Protein AF-A0A7H4N0N8-F1 (afdb_monomer_lite)

Structure (mmCIF, N/CA/C/O backbone):
data_AF-A0A7H4N0N8-F1
#
_entry.id   AF-A0A7H4N0N8-F1
#
loop_
_atom_site.group_PDB
_atom_site.id
_atom_site.type_symbol
_atom_site.label_atom_id
_atom_site.label_alt_id
_atom_site.label_comp_id
_atom_site.label_asym_id
_atom_site.label_entity_id
_atom_site.label_seq_id
_atom_site.pdbx_PDB_ins_code
_atom_site.Cartn_x
_atom_site.Cartn_y
_atom_site.Cartn_z
_atom_site.occupancy
_atom_site.B_iso_or_equiv
_atom_site.auth_seq_id
_atom_site.auth_comp_id
_atom_site.auth_asym_id
_atom_site.auth_atom_id
_atom_site.pdbx_PDB_model_num
ATOM 1 N N . MET A 1 1 ? -30.150 4.386 23.768 1.00 57.53 1 MET A N 1
ATOM 2 C CA . MET A 1 1 ? -29.048 5.303 24.138 1.00 57.53 1 MET A CA 1
ATOM 3 C C . MET A 1 1 ? -29.497 6.718 23.799 1.00 57.53 1 MET A C 1
ATOM 5 O O . MET A 1 1 ? -29.792 6.927 22.632 1.00 57.53 1 MET A O 1
ATOM 9 N N . PRO A 1 2 ? -29.640 7.639 24.770 1.00 79.00 2 PRO A N 1
ATOM 10 C CA . PRO A 1 2 ? -30.254 8.948 24.515 1.00 79.00 2 PRO A CA 1
ATOM 11 C C . PRO A 1 2 ? -29.285 10.018 23.979 1.00 79.00 2 PRO A C 1
ATOM 13 O O . PRO A 1 2 ? -29.744 10.994 23.401 1.00 79.00 2 PRO A O 1
ATOM 16 N N . GLN A 1 3 ? -27.964 9.848 24.132 1.00 84.38 3 GLN A N 1
ATOM 17 C CA . GLN A 1 3 ? -26.959 10.807 23.653 1.00 84.38 3 GLN A CA 1
ATOM 18 C C . GLN A 1 3 ? -25.648 10.095 23.289 1.00 84.38 3 GLN A C 1
ATOM 20 O O . GLN A 1 3 ? -25.237 9.162 23.981 1.00 84.38 3 GLN A O 1
ATOM 25 N N . VAL A 1 4 ? -24.998 10.549 22.215 1.00 84.75 4 VAL A N 1
ATOM 26 C CA . VAL A 1 4 ? -23.658 10.127 21.780 1.00 84.75 4 VAL A CA 1
ATOM 27 C C . VAL A 1 4 ? -22.794 11.379 21.679 1.00 84.75 4 VAL A C 1
ATOM 29 O O . VAL A 1 4 ? -23.181 12.329 21.001 1.00 84.75 4 VAL A O 1
ATOM 32 N N . VAL A 1 5 ? -21.643 11.394 22.354 1.00 83.19 5 VAL A N 1
ATOM 33 C CA . VAL A 1 5 ? -20.640 12.455 22.199 1.00 83.19 5 VAL A CA 1
ATOM 34 C C . VAL A 1 5 ? -19.516 11.925 21.333 1.00 83.19 5 VAL A C 1
ATOM 36 O O . VAL A 1 5 ? -18.968 10.863 21.623 1.00 83.19 5 VAL A O 1
ATOM 39 N N . VAL A 1 6 ? -19.191 12.671 20.283 1.00 82.75 6 VAL A N 1
ATOM 40 C CA . VAL A 1 6 ? -18.093 12.377 19.368 1.00 82.75 6 VAL A CA 1
ATOM 41 C C . VAL A 1 6 ? -16.972 13.369 19.650 1.00 82.75 6 VAL A C 1
ATOM 43 O O . VAL A 1 6 ? -17.103 14.561 19.381 1.00 82.75 6 VAL A O 1
ATOM 46 N N . ASP A 1 7 ? -15.887 12.878 20.236 1.00 76.12 7 ASP A N 1
ATOM 47 C CA . ASP A 1 7 ? -14.686 13.652 20.517 1.00 76.12 7 ASP A CA 1
ATOM 48 C C . ASP A 1 7 ? -13.769 13.635 19.286 1.00 76.12 7 ASP A C 1
ATOM 50 O O . ASP A 1 7 ? -13.325 12.573 18.845 1.00 76.12 7 ASP A O 1
ATOM 54 N N . LEU A 1 8 ? -13.517 14.830 18.741 1.00 72.94 8 LEU A N 1
ATOM 55 C CA . LEU A 1 8 ? -12.638 15.088 17.592 1.00 72.94 8 LEU A CA 1
ATOM 56 C C . LEU A 1 8 ? -11.204 15.449 18.020 1.00 72.94 8 LEU A C 1
ATOM 58 O O . LEU A 1 8 ? -10.407 15.922 17.207 1.00 72.94 8 LEU A O 1
ATOM 62 N N . GLY A 1 9 ? -10.882 15.303 19.308 1.00 65.81 9 GLY A N 1
ATOM 63 C CA . GLY A 1 9 ? -9.584 15.629 19.880 1.00 65.81 9 GLY A CA 1
ATOM 64 C C . GLY A 1 9 ? -8.429 14.914 19.170 1.00 65.81 9 GLY A C 1
ATOM 65 O O . GLY A 1 9 ? -8.447 13.705 18.942 1.00 65.81 9 GLY A O 1
ATOM 66 N N . SER A 1 10 ? -7.398 15.686 18.832 1.00 55.88 10 SER A N 1
ATOM 67 C CA . SER A 1 10 ? -6.325 15.307 17.910 1.00 55.88 10 SER A CA 1
ATOM 68 C C . SER A 1 10 ? -5.429 14.145 18.382 1.00 55.88 10 SER A C 1
ATOM 70 O O . SER A 1 10 ? -4.739 14.277 19.389 1.00 55.88 10 SER A O 1
ATOM 72 N N . GLY A 1 11 ? -5.362 13.077 17.570 1.00 56.53 11 GLY A N 1
ATOM 73 C CA . GLY A 1 11 ? -4.146 12.327 17.189 1.00 56.53 11 GLY A CA 1
ATOM 74 C C . GLY A 1 11 ? -3.365 11.495 18.229 1.00 56.53 11 GLY A C 1
ATOM 75 O O . GLY A 1 11 ? -2.842 12.006 19.212 1.00 56.53 11 GLY A O 1
ATOM 76 N N . GLY A 1 12 ? -3.131 10.209 17.924 1.00 61.22 12 GLY A N 1
ATOM 77 C CA . GLY A 1 12 ? -2.060 9.397 18.537 1.00 61.22 12 GLY A CA 1
ATOM 78 C C . GLY A 1 12 ? -2.367 8.739 19.893 1.00 61.22 12 GLY A C 1
ATOM 79 O O . GLY A 1 12 ? -3.472 8.252 20.128 1.00 61.22 12 GLY A O 1
ATOM 80 N N . THR A 1 13 ? -1.363 8.676 20.783 1.00 60.06 13 THR A N 1
ATOM 81 C CA . THR A 1 13 ? -1.440 8.029 22.114 1.00 60.06 13 THR A CA 1
ATOM 82 C C . THR A 1 13 ? -2.524 8.618 23.009 1.00 60.06 13 THR A C 1
ATOM 84 O O . THR A 1 13 ? -3.107 7.877 23.791 1.00 60.06 13 THR A O 1
ATOM 87 N N . GLY A 1 14 ? -2.864 9.901 22.847 1.00 73.38 14 GLY A N 1
ATOM 88 C CA . GLY A 1 14 ? -3.928 10.545 23.618 1.00 73.38 14 GLY A CA 1
ATOM 89 C C . GLY A 1 14 ? -5.298 9.880 23.442 1.00 73.38 14 GLY A C 1
ATOM 90 O O . GLY A 1 14 ? -6.058 9.790 24.403 1.00 73.38 14 GLY A O 1
ATOM 91 N N . ARG A 1 15 ? -5.599 9.340 22.251 1.00 75.25 15 ARG A N 1
ATOM 92 C CA . ARG A 1 15 ? -6.856 8.617 21.988 1.00 75.25 15 ARG A CA 1
ATOM 93 C C . ARG A 1 15 ? -6.899 7.263 22.691 1.00 75.25 15 ARG A C 1
ATOM 95 O O . ARG A 1 15 ? -7.898 6.929 23.324 1.00 75.25 15 ARG A O 1
ATOM 102 N N . LEU A 1 16 ? -5.796 6.515 22.629 1.00 82.81 16 LEU A N 1
ATOM 103 C CA . LEU A 1 16 ? -5.663 5.251 23.351 1.00 82.81 16 LEU A CA 1
ATOM 104 C C . LEU A 1 16 ? -5.748 5.476 24.865 1.00 82.81 16 LEU A C 1
ATOM 106 O O . LEU A 1 16 ? -6.464 4.750 25.543 1.00 82.81 16 LEU A O 1
ATOM 110 N N . SER A 1 17 ? -5.081 6.506 25.390 1.00 84.81 17 SER A N 1
ATOM 111 C CA . SER A 1 17 ? -5.162 6.859 26.808 1.00 84.81 17 SER A CA 1
ATOM 112 C C . SER A 1 17 ? -6.599 7.135 27.240 1.00 84.81 17 SER A C 1
ATOM 114 O O . SER A 1 17 ? -7.019 6.571 28.240 1.00 84.81 17 SER A O 1
ATOM 116 N N . LYS A 1 18 ? -7.377 7.902 26.462 1.00 84.75 18 LYS A N 1
ATOM 117 C CA . LYS A 1 18 ? -8.798 8.158 26.754 1.00 84.75 18 LYS A CA 1
ATOM 118 C C . LYS A 1 18 ? -9.650 6.884 26.786 1.00 84.75 18 LYS A C 1
ATOM 120 O O . LYS A 1 18 ? -10.558 6.778 27.605 1.00 84.75 18 LYS A O 1
ATOM 125 N N . LEU A 1 19 ? -9.364 5.906 25.924 1.00 87.00 19 LEU A N 1
ATOM 126 C CA . LEU A 1 19 ? -10.024 4.598 25.991 1.00 87.00 19 LEU A CA 1
ATOM 127 C C . LEU A 1 19 ? -9.626 3.848 27.273 1.00 87.00 19 LEU A C 1
ATOM 129 O O . LEU A 1 19 ? -10.484 3.340 27.988 1.00 87.00 19 LEU A O 1
ATOM 133 N N . LEU A 1 20 ? -8.330 3.811 27.596 1.00 86.31 20 LEU A N 1
ATOM 134 C CA . LEU A 1 20 ? -7.806 3.087 28.760 1.00 86.31 20 LEU A CA 1
ATOM 135 C C . LEU A 1 20 ? -8.230 3.701 30.105 1.00 86.31 20 LEU A C 1
ATOM 137 O O . LEU A 1 20 ? -8.366 2.963 31.085 1.00 86.31 20 LEU A O 1
ATOM 141 N N . THR A 1 21 ? -8.446 5.020 30.158 1.00 87.50 21 THR A N 1
ATOM 142 C CA . THR A 1 21 ? -8.961 5.743 31.334 1.00 87.50 21 THR A CA 1
ATOM 143 C C . THR A 1 21 ? -10.488 5.727 31.437 1.00 87.50 21 THR A C 1
ATOM 145 O O . THR A 1 21 ? -11.028 6.208 32.431 1.00 87.50 21 THR A O 1
ATOM 148 N N . GLY A 1 22 ? -11.198 5.166 30.450 1.00 86.06 22 GLY A N 1
ATOM 149 C CA . GLY A 1 22 ? -12.664 5.128 30.419 1.00 86.06 22 GLY A CA 1
ATOM 150 C C . GLY A 1 22 ? -13.316 6.465 30.051 1.00 86.06 22 GLY A C 1
ATOM 151 O O . GLY A 1 22 ? -14.526 6.629 30.183 1.00 86.06 22 GLY A O 1
ATOM 152 N N . GLU A 1 23 ? -12.534 7.430 29.568 1.00 84.75 23 GLU A N 1
ATOM 153 C CA . GLU A 1 23 ? -13.049 8.691 29.043 1.00 84.75 23 GLU A CA 1
ATOM 154 C C . GLU A 1 23 ? -13.806 8.527 27.721 1.00 84.75 23 GLU A C 1
ATOM 156 O O . GLU A 1 23 ? -14.616 9.395 27.375 1.00 84.75 23 GLU A O 1
ATOM 161 N N . CYS A 1 24 ? -13.537 7.438 26.997 1.00 84.69 24 CYS A N 1
ATOM 162 C CA . CYS A 1 24 ? -14.208 7.029 25.770 1.00 84.69 24 CYS A CA 1
ATOM 163 C C . CYS A 1 24 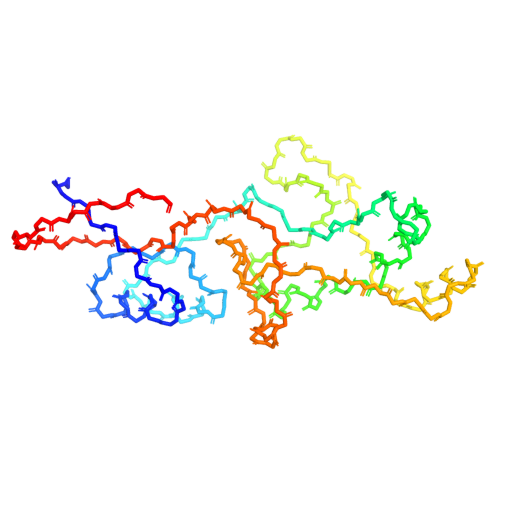? -14.610 5.552 25.860 1.00 84.69 24 CYS A C 1
ATOM 165 O O . CYS A 1 24 ? -13.847 4.735 26.367 1.00 84.69 24 CYS A O 1
ATOM 167 N N . ASP A 1 25 ? -15.791 5.213 25.341 1.00 85.88 25 ASP A N 1
ATOM 168 C CA . ASP A 1 25 ? -16.293 3.835 25.304 1.00 85.88 25 ASP A CA 1
ATOM 169 C C . ASP A 1 25 ? -15.862 3.120 24.001 1.00 85.88 25 ASP A C 1
ATOM 171 O O . ASP A 1 25 ? -15.719 1.898 23.971 1.00 85.88 25 ASP A O 1
ATOM 175 N N . VAL A 1 26 ? -15.671 3.872 22.906 1.00 86.31 26 VAL A N 1
ATOM 176 C CA . VAL A 1 26 ? -15.322 3.342 21.576 1.00 86.31 26 VAL A CA 1
ATOM 177 C C . VAL A 1 26 ? -14.199 4.161 20.946 1.00 86.31 26 VAL A C 1
ATOM 179 O O . VAL A 1 26 ? -14.283 5.388 20.873 1.00 86.31 26 VAL A O 1
ATOM 182 N N . LEU A 1 27 ? -13.180 3.461 20.441 1.00 84.81 27 LEU A N 1
ATOM 183 C CA . LEU A 1 27 ? -12.064 4.015 19.677 1.00 84.81 27 LEU A CA 1
ATOM 184 C C . LEU A 1 27 ? -12.116 3.502 18.234 1.00 84.81 27 LEU A C 1
ATOM 186 O O . LEU A 1 27 ? -12.033 2.292 18.006 1.00 84.81 27 LEU A O 1
ATOM 190 N N . ALA A 1 28 ? -12.226 4.414 17.269 1.00 79.50 28 ALA A N 1
ATOM 191 C CA . ALA A 1 28 ? -12.074 4.098 15.853 1.00 79.50 28 ALA A CA 1
ATOM 192 C C . ALA A 1 28 ? -10.601 4.210 15.418 1.00 79.50 28 ALA A C 1
ATOM 194 O O . ALA A 1 28 ? -9.875 5.087 15.888 1.00 79.50 28 ALA A O 1
ATOM 195 N N . TRP A 1 29 ? -10.185 3.312 14.517 1.00 74.56 29 TRP A N 1
ATOM 196 C CA . TRP A 1 29 ? -8.863 3.289 13.869 1.00 74.56 29 TRP A CA 1
ATOM 197 C C . TRP A 1 29 ? -7.672 3.501 14.821 1.00 74.56 29 TRP A C 1
ATOM 199 O O . TRP A 1 29 ? -6.933 4.482 14.698 1.00 74.56 29 TRP A O 1
ATOM 209 N N . PRO A 1 30 ? -7.456 2.590 15.789 1.00 80.31 30 PRO A N 1
ATOM 210 C CA . PRO A 1 30 ? -6.227 2.611 16.572 1.00 80.31 30 PRO A CA 1
ATOM 211 C C . PRO A 1 30 ? -5.006 2.460 15.657 1.00 80.31 30 PRO A C 1
ATOM 213 O O . PRO A 1 30 ? -5.067 1.796 14.619 1.00 80.31 30 PRO A O 1
ATOM 216 N N . ALA A 1 31 ? -3.873 3.037 16.056 1.00 78.88 31 ALA A N 1
ATOM 217 C CA . ALA A 1 31 ? -2.638 2.837 15.308 1.00 78.88 31 ALA A CA 1
ATOM 218 C C . ALA A 1 31 ? -2.248 1.350 15.332 1.00 78.88 31 ALA A C 1
ATOM 220 O O . ALA A 1 31 ? -2.374 0.695 16.368 1.00 78.88 31 ALA A O 1
ATOM 221 N N . ALA A 1 32 ? -1.726 0.816 14.224 1.00 79.56 32 ALA A N 1
ATOM 222 C CA . ALA A 1 32 ? -1.370 -0.605 14.132 1.00 79.56 32 ALA A CA 1
ATOM 223 C C . ALA A 1 32 ? -0.378 -1.046 15.229 1.00 79.56 32 ALA A C 1
ATOM 225 O O . ALA A 1 32 ? -0.507 -2.135 15.785 1.00 79.56 32 ALA A O 1
ATOM 226 N N . SER A 1 33 ? 0.544 -0.161 15.624 1.00 81.00 33 SER A N 1
ATOM 227 C CA . SER A 1 33 ? 1.495 -0.388 16.722 1.00 81.00 33 SER A CA 1
ATOM 228 C C . SER A 1 33 ? 0.849 -0.517 18.108 1.00 81.00 33 SER A C 1
ATOM 230 O O . SER A 1 33 ? 1.475 -1.032 19.028 1.00 81.00 33 SER A O 1
ATOM 232 N N . GLN A 1 34 ? -0.392 -0.054 18.276 1.00 82.94 34 GLN A N 1
ATOM 233 C CA . GLN A 1 34 ? -1.143 -0.093 19.535 1.00 82.94 34 GLN A CA 1
ATOM 234 C C . GLN A 1 34 ? -2.036 -1.335 19.655 1.00 82.94 34 GLN A C 1
ATOM 236 O O . GLN A 1 34 ? -2.614 -1.578 20.714 1.00 82.94 34 GLN A O 1
ATOM 241 N N . LEU A 1 35 ? -2.171 -2.126 18.587 1.00 84.00 35 LEU A N 1
ATOM 242 C CA . LEU A 1 35 ? -3.099 -3.256 18.552 1.00 84.00 35 LEU A CA 1
ATOM 243 C C . LEU A 1 35 ? -2.729 -4.379 19.522 1.00 84.00 35 LEU A C 1
ATOM 245 O O . LEU A 1 35 ? -3.632 -5.052 20.009 1.00 84.00 35 LEU A O 1
ATOM 249 N N . SER A 1 36 ? -1.442 -4.574 19.825 1.00 84.38 36 SER A N 1
ATOM 250 C CA . SER A 1 36 ? -1.008 -5.529 20.854 1.00 84.38 36 SER A CA 1
ATOM 251 C C . SER A 1 36 ? -1.544 -5.133 22.230 1.00 84.38 36 S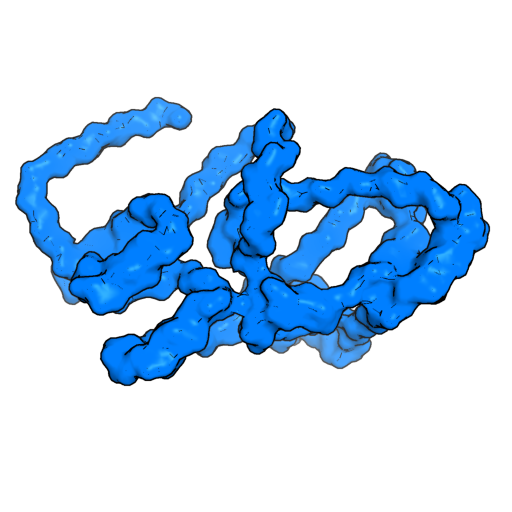ER A C 1
ATOM 253 O O . SER A 1 36 ? -2.231 -5.923 22.863 1.00 84.38 36 SER A O 1
ATOM 255 N N . ILE A 1 37 ? -1.355 -3.871 22.625 1.00 86.50 37 ILE A N 1
ATOM 256 C CA . ILE A 1 37 ? -1.857 -3.324 23.897 1.00 86.50 37 ILE A CA 1
ATOM 257 C C . ILE A 1 37 ? -3.378 -3.507 24.008 1.00 86.50 37 ILE A C 1
ATOM 259 O O . ILE A 1 37 ? -3.883 -3.905 25.051 1.00 86.50 37 ILE A O 1
ATOM 263 N N . LEU A 1 38 ? -4.111 -3.243 22.922 1.00 87.19 38 LEU A N 1
ATOM 264 C CA . LEU A 1 38 ? -5.569 -3.398 22.882 1.00 87.19 38 LEU A CA 1
ATOM 265 C C . LEU A 1 38 ? -6.033 -4.858 22.921 1.00 87.19 38 LEU A C 1
ATOM 267 O O . LEU A 1 38 ? -7.141 -5.125 23.377 1.00 87.19 38 LEU A O 1
ATOM 271 N N . ARG A 1 39 ? -5.228 -5.787 22.397 1.00 86.44 39 ARG A N 1
ATOM 272 C CA . ARG A 1 39 ? -5.521 -7.224 22.406 1.00 86.44 39 ARG A CA 1
ATOM 273 C C . ARG A 1 39 ? -5.269 -7.839 23.781 1.00 86.44 39 ARG A C 1
ATOM 275 O O . ARG A 1 39 ? -6.006 -8.740 24.167 1.00 86.44 39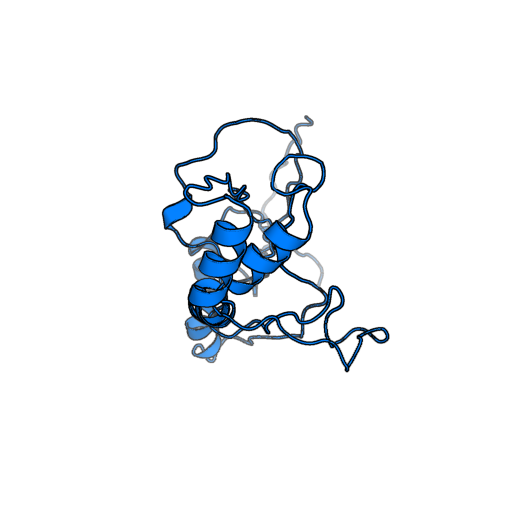 ARG A O 1
ATOM 282 N N . ASP A 1 40 ? -4.253 -7.353 24.486 1.00 88.69 40 ASP A N 1
ATOM 283 C CA . ASP A 1 40 ? -3.811 -7.919 25.761 1.00 88.69 40 ASP A CA 1
ATOM 284 C C . ASP A 1 40 ? -4.618 -7.393 26.965 1.00 88.69 40 ASP A C 1
ATOM 286 O O . ASP A 1 40 ? -4.562 -7.982 28.044 1.00 88.69 40 ASP A O 1
ATOM 290 N N . ASP A 1 41 ? -5.396 -6.312 26.806 1.00 89.44 41 ASP A N 1
ATOM 291 C CA . ASP A 1 41 ? -6.284 -5.796 27.858 1.00 89.44 41 ASP A CA 1
ATOM 292 C C . ASP A 1 41 ? -7.616 -6.581 27.901 1.00 89.44 41 ASP A C 1
ATOM 294 O O . ASP A 1 41 ? -8.444 -6.444 26.994 1.00 89.44 41 ASP A O 1
ATOM 298 N N . PRO A 1 42 ? -7.897 -7.354 28.971 1.00 89.12 42 PRO A N 1
ATOM 299 C CA . PRO A 1 42 ? -9.105 -8.177 29.067 1.00 89.12 42 PRO A CA 1
ATOM 300 C C . PRO A 1 42 ? -10.400 -7.361 29.205 1.00 89.12 42 PRO A C 1
ATOM 302 O O . PRO A 1 42 ? -11.492 -7.917 29.096 1.00 89.12 42 PRO A O 1
ATOM 305 N N . ARG A 1 43 ? -10.310 -6.050 29.465 1.00 90.06 43 ARG A N 1
ATOM 306 C CA . ARG A 1 43 ? -11.472 -5.156 29.583 1.00 90.06 43 ARG A CA 1
ATOM 307 C C . ARG A 1 43 ? -11.985 -4.696 28.221 1.00 90.06 43 ARG A C 1
ATOM 309 O O . ARG A 1 43 ? -13.074 -4.131 28.141 1.00 90.06 43 ARG A O 1
ATOM 316 N N . LEU A 1 44 ? -11.199 -4.893 27.163 1.00 90.00 44 LEU A N 1
ATOM 317 C CA . LEU A 1 44 ? -11.475 -4.372 25.833 1.00 90.00 44 LEU A CA 1
ATOM 318 C C . LEU A 1 44 ? -11.855 -5.494 24.867 1.00 90.00 44 LEU A C 1
ATOM 320 O O . LEU A 1 44 ? -11.380 -6.623 24.944 1.00 90.00 44 LEU A O 1
ATOM 324 N N . ARG A 1 45 ? -12.716 -5.158 23.903 1.00 89.12 45 ARG A N 1
ATOM 325 C CA . ARG A 1 45 ? -13.080 -6.051 22.800 1.00 89.12 45 ARG A CA 1
ATOM 326 C C . ARG A 1 45 ? -12.562 -5.484 21.487 1.00 89.12 45 ARG A C 1
ATOM 328 O O . ARG A 1 45 ? -13.205 -4.626 20.879 1.00 89.12 45 ARG A O 1
ATOM 335 N N . LEU A 1 46 ? -11.434 -6.005 21.014 1.00 87.06 46 LEU A N 1
ATOM 336 C CA . LEU A 1 46 ? -10.902 -5.656 19.700 1.00 87.06 46 LEU A CA 1
ATOM 337 C C . LEU A 1 46 ? -11.712 -6.352 18.593 1.00 87.06 46 LEU A C 1
ATOM 339 O O . LEU A 1 46 ? -11.817 -7.576 18.560 1.00 87.06 46 LEU A O 1
ATOM 343 N N . THR A 1 47 ? -12.288 -5.573 17.673 1.00 83.94 47 THR A N 1
ATOM 344 C CA . THR A 1 47 ? -12.977 -6.101 16.483 1.00 83.94 47 THR A CA 1
ATOM 345 C C . THR A 1 47 ? -12.150 -5.798 15.242 1.00 83.94 47 THR A C 1
ATOM 347 O O . THR A 1 47 ? -11.984 -4.634 14.893 1.00 83.94 47 THR A O 1
ATOM 350 N N . LEU A 1 48 ? -11.673 -6.841 14.563 1.00 79.25 48 LEU A N 1
ATOM 351 C CA . LEU A 1 48 ? -10.991 -6.741 13.273 1.00 79.25 48 LEU A CA 1
ATOM 352 C C . LEU A 1 48 ? -11.920 -7.263 12.178 1.00 79.25 48 LEU A C 1
ATOM 354 O O . LEU A 1 48 ? -12.582 -8.287 12.355 1.00 79.25 48 LEU A O 1
ATOM 358 N N . ARG A 1 49 ? -11.993 -6.547 11.058 1.00 79.94 49 ARG A N 1
ATOM 359 C CA . ARG A 1 49 ? -12.753 -6.954 9.873 1.00 79.94 49 ARG A CA 1
ATOM 360 C C . ARG A 1 49 ? -11.895 -6.712 8.635 1.00 79.94 49 ARG A C 1
ATOM 362 O O . ARG A 1 49 ? -11.193 -5.700 8.619 1.00 79.94 49 ARG A O 1
ATOM 369 N N . PRO A 1 50 ? -11.959 -7.586 7.615 1.00 76.31 50 PRO A N 1
ATOM 370 C CA . PRO A 1 50 ? -11.344 -7.304 6.326 1.00 76.31 50 PRO A CA 1
ATOM 371 C C . PRO A 1 50 ? -11.830 -5.953 5.797 1.00 76.31 50 PRO A C 1
ATOM 373 O O . PRO A 1 50 ? -13.036 -5.707 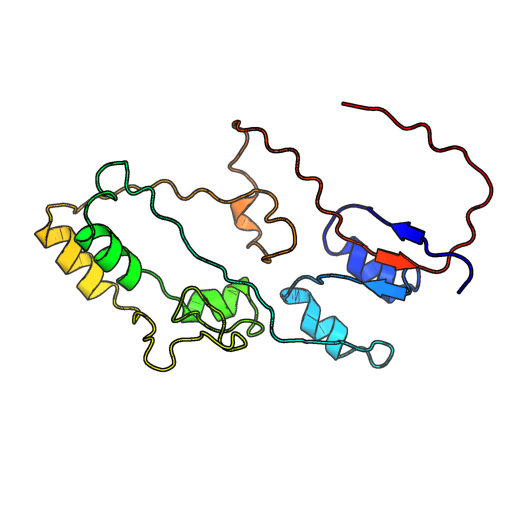5.717 1.00 76.31 50 PRO A O 1
ATOM 376 N N . GLY A 1 51 ? -10.885 -5.066 5.497 1.00 75.38 51 GLY A N 1
ATOM 377 C CA . GLY A 1 51 ? -11.177 -3.754 4.940 1.00 75.38 51 GLY A CA 1
ATOM 378 C C . GLY A 1 51 ? -11.595 -3.859 3.476 1.00 75.38 51 GLY A C 1
ATOM 379 O O . GLY A 1 51 ? -11.069 -4.677 2.724 1.00 75.38 51 GLY A O 1
ATOM 380 N N . MET A 1 52 ? -12.525 -3.002 3.059 1.00 82.69 52 MET A N 1
ATOM 381 C CA . MET A 1 52 ? -12.829 -2.774 1.644 1.00 82.69 52 MET A CA 1
ATOM 382 C C . MET A 1 52 ? -12.029 -1.566 1.136 1.00 82.69 52 MET A C 1
ATOM 384 O O . MET A 1 52 ? -12.578 -0.611 0.595 1.00 82.69 52 MET A O 1
ATOM 388 N N . ASN A 1 53 ? -10.726 -1.581 1.401 1.00 80.38 53 ASN A N 1
ATOM 389 C CA . ASN A 1 53 ? -9.783 -0.535 1.039 1.00 80.38 53 ASN A CA 1
ATOM 390 C C . ASN A 1 53 ? -8.522 -1.152 0.428 1.00 80.38 53 ASN A C 1
ATOM 392 O O . ASN A 1 53 ? -8.271 -2.353 0.535 1.00 80.38 53 ASN A O 1
ATOM 396 N N . ILE A 1 54 ? -7.744 -0.315 -0.245 1.00 84.44 54 ILE A N 1
ATOM 397 C CA . ILE A 1 54 ? -6.468 -0.691 -0.833 1.00 84.44 54 ILE A CA 1
ATOM 398 C C . ILE A 1 54 ? -5.517 0.496 -0.751 1.00 84.44 54 ILE A C 1
ATOM 400 O O . ILE A 1 54 ? -5.916 1.643 -0.942 1.00 84.44 54 ILE A O 1
ATOM 404 N N . ALA A 1 55 ? -4.260 0.188 -0.464 1.00 84.12 55 ALA A N 1
ATOM 405 C CA . ALA A 1 55 ? -3.142 1.110 -0.464 1.00 84.12 55 ALA A CA 1
ATOM 406 C C . ALA A 1 55 ? -2.272 0.849 -1.694 1.00 84.12 55 ALA A C 1
ATOM 408 O O . ALA A 1 55 ? -1.911 -0.300 -1.962 1.00 84.12 55 ALA A O 1
ATOM 409 N N . TRP A 1 56 ? -1.917 1.892 -2.443 1.00 86.69 56 TRP A N 1
ATOM 410 C CA . TRP A 1 56 ? -1.024 1.762 -3.593 1.00 86.69 56 TRP A CA 1
ATOM 411 C C . TRP A 1 56 ? -0.180 3.015 -3.808 1.00 86.69 56 TRP A C 1
ATOM 413 O O . TRP A 1 56 ? -0.532 4.118 -3.393 1.00 86.69 56 TRP A O 1
ATOM 423 N N . LEU A 1 57 ? 0.937 2.842 -4.513 1.00 86.81 57 LEU A N 1
ATOM 424 C CA . LEU A 1 57 ? 1.747 3.949 -5.003 1.00 86.81 57 LEU A CA 1
ATOM 425 C C . LEU A 1 57 ? 1.301 4.303 -6.418 1.00 86.81 57 LEU A C 1
ATOM 427 O O . LEU A 1 57 ? 1.441 3.511 -7.350 1.00 86.81 57 LEU A O 1
ATOM 431 N N . ALA A 1 58 ? 0.748 5.501 -6.578 1.00 89.19 58 ALA A N 1
ATOM 432 C CA . ALA A 1 58 ? 0.355 6.009 -7.881 1.00 89.19 58 ALA A CA 1
ATOM 433 C C . ALA A 1 58 ? 1.563 6.617 -8.608 1.00 89.19 58 ALA A C 1
ATOM 435 O O . ALA A 1 58 ? 2.252 7.493 -8.084 1.00 89.19 58 ALA A O 1
ATOM 436 N N . PHE A 1 59 ? 1.792 6.184 -9.847 1.00 90.00 59 PHE A N 1
ATOM 437 C CA . PHE A 1 59 ? 2.766 6.810 -10.736 1.00 90.00 59 PHE A CA 1
ATOM 438 C C . PHE A 1 59 ? 2.095 7.914 -11.553 1.00 90.00 59 PHE A C 1
ATOM 440 O O . PHE A 1 59 ? 1.016 7.711 -12.108 1.00 90.00 59 PHE A O 1
ATOM 447 N N . ASN A 1 60 ? 2.749 9.071 -11.678 1.00 91.69 60 ASN A N 1
ATOM 448 C CA . ASN A 1 60 ? 2.291 10.111 -12.594 1.00 91.69 60 ASN A CA 1
ATOM 449 C C . ASN A 1 60 ? 2.686 9.744 -14.031 1.00 91.69 60 ASN A C 1
ATOM 451 O O . ASN A 1 60 ? 3.785 10.062 -14.479 1.00 91.69 60 ASN A O 1
ATOM 455 N N . THR A 1 61 ? 1.777 9.085 -14.745 1.00 93.31 61 THR A N 1
ATOM 456 C CA . THR A 1 61 ? 1.981 8.599 -16.118 1.00 93.31 61 THR A CA 1
ATOM 457 C C . THR A 1 61 ? 2.036 9.704 -17.174 1.00 93.31 61 THR A C 1
ATOM 459 O O . THR A 1 61 ? 2.338 9.417 -18.325 1.00 93.31 61 THR A O 1
ATOM 462 N N . ALA A 1 62 ? 1.782 10.963 -16.807 1.00 93.12 62 ALA A N 1
ATOM 463 C CA . ALA A 1 62 ? 1.904 12.107 -17.710 1.00 93.12 62 ALA A CA 1
ATOM 464 C C . ALA A 1 62 ? 3.303 12.751 -17.689 1.00 93.12 62 ALA A C 1
ATOM 466 O O . ALA A 1 62 ? 3.543 13.714 -18.416 1.00 93.12 62 ALA A O 1
ATOM 467 N N . LYS A 1 63 ? 4.217 12.282 -16.826 1.00 90.38 63 LYS A N 1
ATOM 468 C CA . LYS A 1 63 ? 5.555 12.865 -16.674 1.00 90.38 63 LYS A CA 1
ATOM 469 C C . LYS A 1 63 ? 6.653 11.843 -16.965 1.00 90.38 63 LYS A C 1
ATOM 471 O O . LYS A 1 63 ? 6.686 10.803 -16.302 1.00 90.38 63 LYS A O 1
ATOM 476 N N . PRO A 1 64 ? 7.616 12.172 -17.841 1.00 89.31 64 PRO A N 1
ATOM 477 C CA . PRO A 1 64 ? 8.823 11.375 -17.986 1.00 89.31 64 PRO A CA 1
ATOM 478 C C . PRO A 1 64 ? 9.597 11.252 -16.664 1.00 89.31 64 PRO A C 1
ATOM 480 O O . PRO A 1 64 ? 9.644 12.222 -15.899 1.00 89.31 64 PRO A O 1
ATOM 483 N N . PRO A 1 65 ? 10.214 10.092 -16.364 1.00 92.44 65 PRO A N 1
ATOM 484 C CA . PRO A 1 65 ? 10.219 8.843 -17.143 1.00 92.44 65 PRO A CA 1
ATOM 485 C C . PRO A 1 65 ? 9.103 7.853 -16.744 1.00 92.44 65 PRO A C 1
ATOM 487 O O . PRO A 1 65 ? 9.157 6.678 -17.099 1.00 92.44 65 PRO A O 1
ATOM 490 N N . LEU A 1 66 ? 8.126 8.284 -15.937 1.00 93.06 66 LEU A N 1
ATOM 491 C CA . LEU A 1 66 ? 7.049 7.430 -15.417 1.00 93.06 66 LEU A CA 1
ATOM 492 C C . LEU A 1 66 ? 5.905 7.216 -16.420 1.00 93.06 66 LEU A C 1
ATOM 494 O O . LEU A 1 66 ? 5.015 6.400 -16.170 1.00 93.06 66 LEU A O 1
ATOM 498 N N . ASP A 1 67 ? 5.929 7.923 -17.544 1.00 93.62 67 ASP A N 1
ATOM 499 C CA . ASP A 1 67 ? 5.097 7.696 -18.725 1.00 93.62 67 ASP A CA 1
ATOM 500 C C . ASP A 1 67 ? 5.396 6.340 -19.385 1.00 93.62 67 ASP A C 1
ATOM 502 O O . ASP A 1 67 ? 4.470 5.634 -19.796 1.00 93.62 67 ASP A O 1
ATOM 506 N N . ASN A 1 68 ? 6.656 5.898 -19.366 1.00 94.88 68 ASN A N 1
ATOM 507 C CA . ASN A 1 68 ? 7.062 4.592 -19.876 1.00 94.88 68 ASN A CA 1
ATOM 508 C C . ASN A 1 68 ? 6.625 3.436 -18.937 1.00 94.88 68 ASN A C 1
ATOM 510 O O . ASN A 1 68 ? 7.039 3.395 -17.771 1.00 94.88 68 ASN A O 1
ATOM 514 N N . PRO A 1 69 ? 5.821 2.460 -19.414 1.00 95.69 69 PRO A N 1
ATOM 515 C CA . PRO A 1 69 ? 5.406 1.305 -18.612 1.00 95.69 69 PRO A CA 1
ATOM 516 C C . PRO A 1 69 ? 6.573 0.448 -18.110 1.00 95.69 69 PRO A C 1
ATOM 518 O O . PRO A 1 69 ? 6.525 -0.009 -16.969 1.00 95.69 69 PRO A O 1
ATOM 521 N N . GLU A 1 70 ? 7.644 0.289 -18.889 1.00 95.25 70 GLU A N 1
ATOM 522 C CA . GLU A 1 70 ? 8.799 -0.531 -18.496 1.00 95.25 70 GLU A CA 1
ATOM 523 C C . GLU A 1 70 ? 9.520 0.043 -17.274 1.00 95.25 70 GLU A C 1
ATOM 525 O O . GLU A 1 70 ? 9.962 -0.698 -16.393 1.00 95.25 70 GLU A O 1
ATOM 530 N N . VAL A 1 71 ? 9.560 1.374 -17.160 1.00 95.00 71 VAL A N 1
ATOM 531 C CA . VAL A 1 71 ? 10.099 2.056 -15.978 1.00 95.00 71 VAL A CA 1
ATOM 532 C C . VAL A 1 71 ? 9.236 1.746 -14.758 1.00 95.00 71 VAL A C 1
ATOM 534 O O . VAL A 1 71 ? 9.765 1.405 -13.702 1.00 95.00 71 VAL A O 1
ATOM 537 N N . ARG A 1 72 ? 7.904 1.791 -14.891 1.00 94.88 72 ARG A N 1
ATOM 538 C CA . ARG A 1 72 ? 6.982 1.476 -13.786 1.00 94.88 72 ARG A CA 1
ATOM 539 C C . ARG A 1 72 ? 7.077 0.012 -13.353 1.00 94.88 72 ARG A C 1
ATOM 541 O O . ARG A 1 72 ? 7.080 -0.255 -12.154 1.00 94.88 72 ARG A O 1
ATOM 548 N N . HIS A 1 73 ? 7.210 -0.923 -14.294 1.00 93.62 73 HIS A N 1
ATOM 549 C CA . HIS A 1 73 ? 7.419 -2.339 -13.982 1.00 93.62 73 HIS A CA 1
ATOM 550 C C . HIS A 1 73 ? 8.749 -2.577 -13.262 1.00 93.62 73 HIS A C 1
ATOM 552 O O . HIS A 1 73 ? 8.785 -3.300 -12.267 1.00 93.62 73 HIS A O 1
ATOM 558 N N . ALA A 1 74 ? 9.828 -1.921 -13.698 1.00 94.56 74 ALA A N 1
ATOM 559 C CA . ALA A 1 74 ? 11.111 -2.005 -13.010 1.00 94.56 74 ALA A CA 1
ATOM 560 C C . ALA A 1 74 ? 11.039 -1.423 -11.586 1.00 94.56 74 ALA A C 1
ATOM 562 O O . ALA A 1 74 ? 11.558 -2.025 -10.648 1.00 94.56 74 ALA A O 1
ATOM 563 N N . LEU A 1 75 ? 10.343 -0.297 -11.396 1.00 93.06 75 LEU A N 1
ATOM 564 C CA . LEU A 1 75 ? 10.118 0.285 -10.069 1.00 93.06 75 LEU A CA 1
ATOM 565 C C . LEU A 1 75 ? 9.273 -0.627 -9.168 1.00 93.06 75 LEU A C 1
ATOM 567 O O . LEU A 1 75 ? 9.573 -0.736 -7.982 1.00 93.06 75 LEU A O 1
ATOM 571 N N . ALA A 1 76 ? 8.267 -1.316 -9.712 1.00 93.00 76 ALA A N 1
ATOM 572 C CA . ALA A 1 76 ? 7.444 -2.257 -8.952 1.00 93.00 76 ALA A CA 1
ATOM 573 C C . ALA A 1 76 ? 8.272 -3.416 -8.364 1.00 93.00 76 ALA A C 1
ATOM 575 O O . ALA A 1 76 ? 8.089 -3.761 -7.199 1.00 93.00 76 ALA A O 1
ATOM 576 N N . LEU A 1 77 ? 9.236 -3.951 -9.123 1.00 94.12 77 LEU A N 1
ATOM 577 C CA . LEU A 1 77 ? 10.166 -4.992 -8.653 1.00 94.12 77 LEU A CA 1
ATOM 578 C C . LEU A 1 77 ? 11.097 -4.504 -7.528 1.00 94.12 77 LEU A C 1
ATOM 580 O O . LEU A 1 77 ? 11.583 -5.303 -6.729 1.00 94.12 77 LEU A O 1
ATOM 584 N N . ALA A 1 78 ? 11.363 -3.197 -7.448 1.00 92.94 78 ALA A N 1
ATOM 585 C CA . ALA A 1 78 ? 12.208 -2.608 -6.410 1.00 92.94 78 ALA A CA 1
ATOM 586 C C . ALA A 1 78 ? 11.475 -2.381 -5.074 1.00 92.94 78 ALA A C 1
ATOM 588 O O . ALA A 1 78 ? 12.115 -2.018 -4.085 1.00 92.94 78 ALA A O 1
ATOM 589 N N . ILE A 1 79 ? 10.155 -2.582 -5.015 1.00 91.00 79 ILE A N 1
ATOM 590 C CA . ILE A 1 79 ? 9.356 -2.355 -3.806 1.00 91.00 79 ILE A CA 1
ATOM 591 C C . ILE A 1 79 ? 9.246 -3.656 -3.007 1.00 91.00 79 ILE A C 1
ATOM 593 O O . ILE A 1 79 ? 8.695 -4.654 -3.465 1.00 91.00 79 ILE A O 1
ATOM 597 N N . ASN A 1 80 ? 9.745 -3.642 -1.770 1.00 91.00 80 ASN A N 1
ATOM 598 C CA . ASN A 1 80 ? 9.635 -4.788 -0.871 1.00 91.00 80 ASN A CA 1
ATOM 599 C C . ASN A 1 80 ? 8.316 -4.749 -0.086 1.00 91.00 80 ASN A C 1
ATOM 601 O O . ASN A 1 80 ? 8.262 -4.242 1.037 1.00 91.00 80 ASN A O 1
ATOM 605 N N . ASN A 1 81 ? 7.263 -5.322 -0.669 1.00 87.81 81 ASN A N 1
ATOM 606 C CA . ASN A 1 81 ? 5.943 -5.386 -0.037 1.00 87.81 81 ASN A CA 1
ATOM 607 C C . ASN A 1 81 ? 5.966 -6.123 1.312 1.00 87.81 81 ASN A C 1
ATOM 609 O O . ASN A 1 81 ? 5.344 -5.661 2.264 1.00 87.81 81 ASN A O 1
ATOM 613 N N . GLN A 1 82 ? 6.730 -7.212 1.445 1.00 87.00 82 GLN A N 1
ATOM 614 C CA . GLN A 1 82 ? 6.809 -7.974 2.700 1.00 87.00 82 GLN A CA 1
ATOM 615 C C . GLN A 1 82 ? 7.368 -7.131 3.851 1.00 87.00 82 GLN A C 1
ATOM 617 O O . GLN A 1 82 ? 6.814 -7.126 4.952 1.00 87.00 82 GLN A O 1
ATOM 622 N N . ARG A 1 83 ? 8.437 -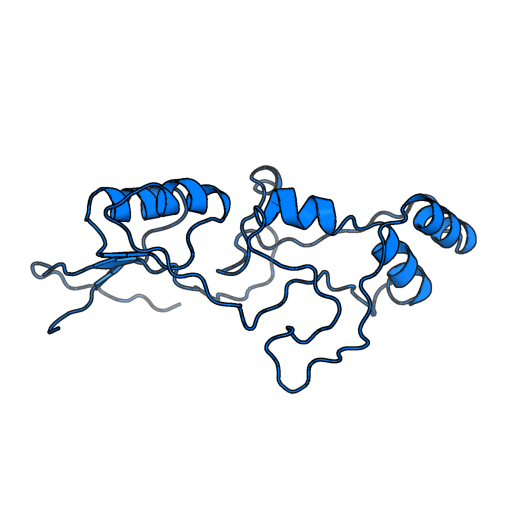6.369 3.592 1.00 86.62 83 ARG A N 1
ATOM 623 C CA . ARG A 1 83 ? 9.025 -5.464 4.584 1.00 86.62 83 ARG A CA 1
ATOM 624 C C . ARG A 1 83 ? 8.045 -4.358 4.971 1.00 86.62 83 ARG A C 1
ATOM 626 O O . ARG A 1 83 ? 7.926 -4.068 6.157 1.00 86.62 83 ARG A O 1
ATOM 633 N N . LEU A 1 84 ? 7.320 -3.791 4.003 1.00 84.81 84 LEU A N 1
ATOM 634 C CA . LEU A 1 84 ? 6.296 -2.772 4.261 1.00 84.81 84 LEU A CA 1
ATOM 635 C C . LEU A 1 84 ? 5.156 -3.316 5.135 1.00 84.81 84 LEU A C 1
ATOM 637 O O . LEU A 1 84 ? 4.752 -2.651 6.088 1.00 84.81 84 LEU A O 1
ATOM 641 N N . MET A 1 85 ? 4.681 -4.540 4.876 1.00 84.44 85 MET A N 1
ATOM 642 C CA . MET A 1 85 ? 3.644 -5.185 5.697 1.00 84.44 85 MET A CA 1
ATOM 643 C C . MET A 1 85 ? 4.070 -5.333 7.163 1.00 84.44 85 MET A C 1
ATOM 645 O O . MET A 1 85 ? 3.262 -5.135 8.071 1.00 84.44 85 MET A O 1
ATOM 649 N N . GLN A 1 86 ? 5.343 -5.643 7.410 1.00 83.69 86 GLN A N 1
ATOM 650 C CA . GLN A 1 86 ? 5.874 -5.780 8.766 1.00 83.69 86 GLN A CA 1
ATOM 651 C C . GLN A 1 86 ? 6.090 -4.424 9.445 1.00 83.69 86 GLN A C 1
ATOM 653 O O . GLN A 1 86 ? 5.709 -4.257 10.601 1.00 83.69 86 GLN A O 1
ATOM 658 N N . SER A 1 87 ? 6.685 -3.453 8.746 1.00 80.50 87 SER A N 1
ATOM 659 C CA . SER A 1 87 ? 7.097 -2.184 9.357 1.00 80.50 87 SER A CA 1
ATOM 660 C C . SER A 1 87 ? 5.965 -1.175 9.529 1.00 80.50 87 SER A C 1
ATOM 662 O O . SER A 1 87 ? 6.010 -0.372 10.455 1.00 80.50 87 SER A O 1
ATOM 664 N N . ILE A 1 88 ? 4.993 -1.170 8.614 1.00 80.44 88 ILE A N 1
ATOM 665 C CA . ILE A 1 88 ? 3.902 -0.183 8.586 1.00 80.44 88 ILE A CA 1
ATOM 666 C C . ILE A 1 88 ? 2.636 -0.790 9.180 1.00 80.44 88 ILE A C 1
ATOM 668 O O . ILE A 1 88 ? 2.014 -0.207 10.065 1.00 80.44 88 ILE A O 1
ATOM 672 N N . TYR A 1 89 ? 2.272 -1.986 8.721 1.00 80.12 89 TYR A N 1
ATOM 673 C CA . TYR A 1 89 ? 0.975 -2.583 9.027 1.00 80.12 89 TYR A CA 1
ATOM 674 C C . TYR A 1 89 ? 0.999 -3.557 10.204 1.00 80.12 89 TYR A C 1
ATOM 676 O O . TYR A 1 89 ? -0.063 -4.027 10.602 1.00 80.12 89 TYR A O 1
ATOM 684 N N . TYR A 1 90 ? 2.167 -3.878 10.773 1.00 79.38 90 TYR A N 1
ATOM 685 C CA . TYR A 1 90 ? 2.304 -4.789 11.921 1.00 79.38 90 TYR A CA 1
ATOM 686 C C . TYR A 1 90 ? 1.531 -6.116 11.736 1.00 79.38 90 TYR A C 1
ATOM 688 O O . TYR A 1 90 ? 0.948 -6.651 12.677 1.00 79.38 90 TYR A O 1
ATOM 696 N N . GLY A 1 91 ? 1.483 -6.630 10.499 1.00 77.19 91 GLY A N 1
ATOM 697 C CA . GLY A 1 91 ? 0.784 -7.878 10.157 1.00 77.19 91 GLY A CA 1
ATOM 698 C C . GLY A 1 91 ? -0.747 -7.791 10.113 1.00 77.19 91 GLY A C 1
ATOM 699 O O . GLY A 1 91 ? -1.412 -8.822 10.122 1.00 77.19 91 GLY A O 1
ATOM 700 N N . THR A 1 92 ? -1.320 -6.585 10.077 1.00 78.06 92 THR A N 1
ATOM 701 C CA . THR A 1 92 ? -2.782 -6.372 10.014 1.00 78.06 92 THR A CA 1
ATOM 702 C C . THR A 1 92 ? -3.327 -6.112 8.614 1.00 78.06 92 THR A C 1
ATOM 704 O O . THR A 1 92 ? -4.535 -5.960 8.447 1.00 78.06 92 THR A O 1
ATOM 707 N N . ALA A 1 93 ? -2.449 -6.100 7.614 1.00 82.31 93 ALA A N 1
ATOM 708 C CA . ALA A 1 93 ? -2.797 -5.969 6.208 1.00 82.31 93 ALA A CA 1
ATOM 709 C C . ALA A 1 93 ? -2.280 -7.160 5.396 1.00 82.31 93 ALA A C 1
ATOM 711 O O . ALA A 1 93 ? -1.342 -7.855 5.795 1.00 82.31 93 ALA A O 1
ATOM 712 N N . GLU A 1 94 ? -2.881 -7.352 4.227 1.00 84.00 94 GLU A N 1
ATOM 713 C CA . GLU A 1 94 ? -2.442 -8.311 3.221 1.00 84.00 94 GLU A CA 1
ATOM 714 C C . GLU A 1 94 ? -1.826 -7.581 2.028 1.00 84.00 94 GLU A C 1
ATOM 716 O O . GLU A 1 94 ? -2.240 -6.478 1.670 1.00 84.00 94 GLU A O 1
ATOM 721 N N . THR A 1 95 ? -0.856 -8.215 1.367 1.00 87.62 95 THR A N 1
ATOM 722 C CA . THR A 1 95 ? -0.307 -7.670 0.122 1.00 87.62 95 THR A CA 1
ATOM 723 C C . THR A 1 95 ? -1.357 -7.719 -0.986 1.00 87.62 95 THR A C 1
ATOM 725 O O . THR A 1 95 ? -1.909 -8.781 -1.291 1.00 87.62 95 THR A O 1
ATOM 728 N N . ALA A 1 96 ? -1.610 -6.564 -1.600 1.00 87.62 96 ALA A N 1
ATOM 729 C CA . ALA A 1 96 ? -2.545 -6.436 -2.705 1.00 87.62 96 ALA A CA 1
ATOM 730 C C . ALA A 1 96 ? -1.961 -7.038 -3.994 1.00 87.62 96 ALA A C 1
ATOM 732 O O . ALA A 1 96 ? -0.859 -6.686 -4.412 1.00 87.62 96 ALA A O 1
ATOM 733 N N . ALA A 1 97 ? -2.723 -7.934 -4.626 1.00 88.62 97 ALA A N 1
ATOM 734 C CA . ALA A 1 97 ? -2.421 -8.482 -5.954 1.00 88.62 97 ALA A CA 1
ATOM 735 C C . ALA A 1 97 ? -3.247 -7.815 -7.071 1.00 88.62 97 ALA A C 1
ATOM 737 O O . ALA A 1 97 ? -2.910 -7.920 -8.243 1.00 88.62 97 ALA A O 1
ATOM 738 N N . SER A 1 98 ? -4.340 -7.141 -6.706 1.00 87.69 98 SER A N 1
ATOM 739 C CA . SER A 1 98 ? -5.288 -6.494 -7.614 1.00 87.69 98 SER A CA 1
ATOM 740 C C . SER A 1 98 ? -5.765 -5.178 -7.005 1.00 87.69 98 SER A C 1
ATOM 742 O O . SER A 1 98 ? -5.610 -4.967 -5.803 1.00 87.69 98 SER A O 1
ATOM 744 N N . MET A 1 99 ? -6.362 -4.310 -7.826 1.00 86.62 99 MET A N 1
ATOM 745 C CA . MET A 1 99 ? -7.021 -3.080 -7.369 1.00 86.62 99 MET A CA 1
ATOM 746 C C . MET A 1 99 ? -8.233 -3.354 -6.477 1.00 86.62 99 MET A C 1
ATOM 748 O O . MET A 1 99 ? -8.612 -2.507 -5.673 1.00 86.62 99 MET A O 1
ATOM 752 N N . LEU A 1 100 ? -8.856 -4.521 -6.631 1.00 88.69 100 LEU A N 1
ATOM 753 C CA . LEU A 1 100 ? -9.963 -4.933 -5.784 1.00 88.69 100 LEU A CA 1
ATOM 754 C C . LEU A 1 100 ? -9.439 -5.790 -4.624 1.00 88.69 100 LEU A C 1
ATOM 756 O O . LEU A 1 100 ? -8.575 -6.644 -4.840 1.00 88.69 100 LEU A O 1
ATOM 760 N N . PRO A 1 101 ? -9.955 -5.602 -3.397 1.00 86.31 101 PRO A N 1
ATOM 761 C CA . PRO A 1 101 ? -9.637 -6.485 -2.284 1.00 86.31 101 PRO A CA 1
ATOM 762 C C . PRO A 1 101 ? -10.271 -7.865 -2.499 1.00 86.31 101 PRO A C 1
ATOM 764 O O . PRO A 1 101 ? -11.317 -7.978 -3.139 1.00 86.31 101 PRO A O 1
ATOM 767 N N . ARG A 1 102 ? -9.694 -8.907 -1.885 1.00 84.94 102 ARG A N 1
ATOM 768 C CA . ARG A 1 102 ? -10.201 -10.297 -1.941 1.00 84.94 102 ARG A CA 1
ATOM 769 C C . ARG A 1 102 ? -11.656 -10.460 -1.501 1.00 84.94 102 ARG A C 1
ATOM 771 O O . ARG A 1 102 ? -12.328 -11.383 -1.936 1.00 84.94 102 ARG A O 1
ATOM 778 N N . ALA A 1 103 ? -12.142 -9.568 -0.640 1.00 85.12 103 ALA A N 1
ATOM 779 C CA . ALA A 1 103 ? -13.532 -9.563 -0.196 1.00 85.12 103 ALA A CA 1
ATOM 780 C C . ALA A 1 103 ? -14.524 -9.118 -1.292 1.00 85.12 103 ALA A C 1
ATOM 782 O O . ALA A 1 103 ? -15.731 -9.277 -1.122 1.00 85.12 103 ALA A O 1
ATOM 783 N N . SER A 1 104 ? -14.042 -8.533 -2.392 1.00 88.94 104 SER A N 1
ATOM 784 C CA . SER A 1 104 ? -14.884 -8.119 -3.512 1.00 88.94 104 SER A CA 1
ATOM 785 C C . SER A 1 104 ? -15.367 -9.326 -4.311 1.00 88.94 104 SER A C 1
ATOM 787 O O . SER A 1 104 ? -14.582 -10.201 -4.665 1.00 88.94 104 SER A O 1
ATOM 789 N N . TRP A 1 105 ? -16.647 -9.324 -4.690 1.00 90.62 105 TRP A N 1
ATOM 790 C CA . TRP A 1 105 ? -17.228 -10.333 -5.583 1.00 90.62 105 TRP A CA 1
ATOM 791 C C . TRP A 1 105 ? -16.574 -10.351 -6.975 1.00 90.62 105 TRP A C 1
ATOM 793 O O . TRP A 1 105 ? -16.636 -11.362 -7.666 1.00 90.62 105 TRP A O 1
ATOM 803 N N . ALA A 1 106 ? -15.957 -9.236 -7.379 1.00 92.25 106 ALA A N 1
ATOM 804 C CA . ALA A 1 106 ? -15.274 -9.068 -8.660 1.00 92.25 106 ALA A CA 1
ATOM 805 C C . ALA A 1 106 ? -13.747 -9.241 -8.548 1.00 92.25 106 ALA A C 1
ATOM 807 O O . ALA A 1 106 ? -13.012 -8.806 -9.433 1.00 92.25 106 ALA A O 1
ATOM 808 N N . TYR A 1 107 ? -13.251 -9.804 -7.442 1.00 90.50 107 TYR A N 1
ATOM 809 C CA . TYR A 1 107 ? -11.826 -10.068 -7.280 1.00 90.50 107 TYR A CA 1
ATOM 810 C C . TYR A 1 107 ? -11.339 -11.096 -8.308 1.00 90.50 107 TYR A C 1
ATOM 812 O O . TYR A 1 107 ? -11.897 -12.186 -8.432 1.00 90.50 107 TYR A O 1
ATOM 820 N N . ASP A 1 108 ? -10.270 -10.743 -9.015 1.00 91.56 108 ASP A N 1
ATOM 821 C CA . ASP A 1 108 ? -9.569 -11.664 -9.900 1.00 91.56 108 ASP A CA 1
ATOM 822 C C . ASP A 1 108 ? -8.685 -12.608 -9.071 1.00 91.56 108 ASP A C 1
ATOM 824 O O . ASP A 1 108 ? -7.696 -12.180 -8.470 1.00 91.56 108 ASP A O 1
ATOM 828 N N . ASN A 1 109 ? -9.052 -13.891 -9.038 1.00 89.19 109 ASN A N 1
ATOM 829 C CA . ASN A 1 109 ? -8.326 -14.920 -8.291 1.00 89.19 109 ASN A CA 1
ATOM 830 C C . ASN A 1 109 ? -7.0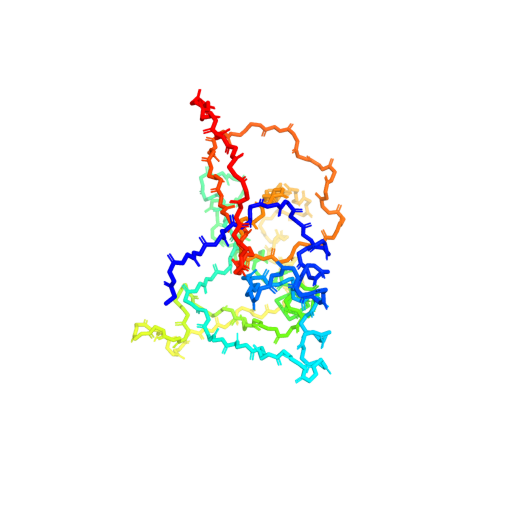03 -15.331 -8.952 1.00 89.19 109 ASN A C 1
ATOM 832 O O . ASN A 1 109 ? -6.157 -15.911 -8.271 1.00 89.19 109 ASN A O 1
ATOM 836 N N . ASP A 1 110 ? -6.801 -15.006 -10.230 1.00 92.62 110 ASP A N 1
ATOM 837 C CA . ASP A 1 110 ? -5.559 -15.290 -10.953 1.00 92.62 110 ASP A CA 1
ATOM 838 C C . ASP A 1 110 ? -4.525 -14.158 -10.801 1.00 92.62 110 ASP A C 1
ATOM 840 O O . ASP A 1 110 ? -3.384 -14.276 -11.268 1.00 92.62 110 ASP A O 1
ATOM 844 N N . ALA A 1 111 ? -4.892 -13.068 -10.116 1.00 88.94 111 ALA A N 1
ATOM 845 C CA . ALA A 1 111 ? -4.028 -11.921 -9.881 1.00 88.94 111 ALA A CA 1
ATOM 846 C C . ALA A 1 111 ? -2.763 -12.307 -9.097 1.00 88.94 111 ALA A C 1
ATOM 848 O O . ALA A 1 111 ? -2.812 -12.930 -8.033 1.00 88.94 111 ALA A O 1
ATOM 849 N N . ARG A 1 112 ? -1.602 -11.879 -9.604 1.00 89.62 112 ARG A N 1
ATOM 850 C CA . ARG A 1 112 ? -0.293 -12.202 -9.026 1.00 89.62 112 ARG A CA 1
ATOM 851 C C . ARG A 1 112 ? 0.342 -10.989 -8.373 1.00 89.62 112 ARG A C 1
ATOM 853 O O . ARG A 1 112 ? 0.310 -9.883 -8.902 1.00 89.62 112 ARG A O 1
ATOM 860 N N . ILE A 1 113 ? 0.970 -11.228 -7.230 1.00 88.31 113 ILE A N 1
ATOM 861 C CA . ILE A 1 113 ? 1.764 -10.219 -6.536 1.00 88.31 113 ILE A CA 1
ATOM 862 C C . ILE A 1 113 ? 3.099 -10.076 -7.267 1.00 88.31 113 ILE A C 1
ATOM 864 O O . ILE A 1 113 ? 3.771 -11.071 -7.532 1.00 88.31 113 ILE A O 1
ATOM 868 N N . THR A 1 114 ? 3.503 -8.840 -7.554 1.00 89.56 114 THR A N 1
ATOM 869 C CA . THR A 1 114 ? 4.847 -8.555 -8.065 1.00 89.56 114 THR A CA 1
ATOM 870 C C . THR A 1 114 ? 5.895 -8.937 -7.022 1.00 89.56 114 THR A C 1
ATOM 872 O O . THR A 1 114 ? 5.867 -8.442 -5.892 1.00 89.56 114 THR A O 1
ATOM 875 N N . GLU A 1 115 ? 6.825 -9.809 -7.403 1.00 91.56 115 GLU A N 1
ATOM 876 C CA . GLU A 1 115 ? 7.911 -10.245 -6.530 1.00 91.56 115 GLU A CA 1
ATOM 877 C C . GLU A 1 115 ? 8.958 -9.144 -6.330 1.00 91.56 115 GLU A C 1
ATOM 879 O O . GLU A 1 115 ? 9.238 -8.335 -7.217 1.00 91.56 115 GLU A O 1
ATOM 884 N N . TYR A 1 116 ? 9.564 -9.125 -5.145 1.00 95.06 116 TYR A N 1
ATOM 885 C CA . TYR A 1 116 ? 10.638 -8.192 -4.836 1.00 95.06 116 TYR A CA 1
ATOM 886 C C . TYR A 1 116 ? 11.953 -8.682 -5.452 1.00 95.06 116 TYR A C 1
ATOM 888 O O . TYR A 1 116 ? 12.593 -9.593 -4.926 1.00 95.06 116 TYR A O 1
ATOM 896 N N . ASN A 1 117 ? 12.379 -8.043 -6.542 1.00 96.00 117 ASN A N 1
ATOM 897 C CA . ASN A 1 117 ? 13.650 -8.311 -7.207 1.00 96.00 117 ASN A CA 1
ATOM 898 C C . ASN A 1 117 ? 14.393 -7.002 -7.541 1.00 96.00 117 ASN A C 1
ATOM 900 O O . ASN A 1 117 ? 14.355 -6.509 -8.674 1.00 96.00 117 ASN A O 1
ATOM 904 N N . PRO A 1 118 ? 15.127 -6.422 -6.574 1.00 93.81 118 PRO A N 1
ATOM 905 C CA . PRO A 1 118 ? 15.829 -5.159 -6.781 1.00 93.81 118 PRO A CA 1
ATOM 906 C C . PRO A 1 118 ? 17.023 -5.290 -7.741 1.00 93.81 118 PRO A C 1
ATOM 908 O O . PRO A 1 118 ? 17.468 -4.288 -8.302 1.00 93.81 118 PRO A O 1
ATOM 911 N N . ALA A 1 119 ? 17.576 -6.494 -7.924 1.00 95.00 119 ALA A N 1
ATOM 912 C CA . ALA A 1 119 ? 18.668 -6.724 -8.869 1.00 95.00 119 ALA A CA 1
ATOM 913 C C . ALA A 1 119 ? 18.166 -6.625 -10.313 1.00 95.00 119 ALA A C 1
ATOM 915 O O . ALA A 1 119 ? 18.748 -5.903 -11.124 1.00 95.00 119 ALA A O 1
ATOM 916 N N . GLU A 1 120 ? 17.042 -7.277 -10.600 1.00 94.94 120 GLU A N 1
ATOM 917 C CA . GLU A 1 120 ? 16.377 -7.196 -11.895 1.00 94.94 120 GLU A CA 1
ATOM 918 C C . GLU A 1 120 ? 15.830 -5.793 -12.174 1.00 94.94 120 GLU A C 1
ATOM 920 O O . GLU A 1 120 ? 16.010 -5.282 -13.278 1.00 94.94 120 GLU A O 1
ATOM 925 N N . ALA A 1 121 ? 15.258 -5.121 -11.170 1.00 94.81 121 ALA A N 1
ATOM 926 C CA . ALA A 1 121 ? 14.837 -3.726 -11.285 1.00 94.81 121 ALA A CA 1
ATOM 927 C C . ALA A 1 121 ? 15.975 -2.818 -11.784 1.00 94.81 121 ALA A C 1
ATOM 929 O O . ALA A 1 121 ? 15.804 -2.071 -12.748 1.00 94.81 121 ALA A O 1
ATOM 930 N N . ARG A 1 122 ? 17.166 -2.919 -11.172 1.00 93.56 122 ARG A N 1
ATOM 931 C CA . ARG A 1 122 ? 18.351 -2.149 -11.589 1.00 93.56 122 ARG A CA 1
ATOM 932 C C . ARG A 1 122 ? 18.805 -2.504 -13.001 1.00 93.56 122 ARG A C 1
ATOM 934 O O . ARG A 1 122 ? 19.156 -1.605 -13.758 1.00 93.56 122 ARG A O 1
ATOM 941 N N . ALA A 1 123 ? 18.791 -3.787 -13.362 1.00 95.00 123 ALA A N 1
ATOM 942 C CA . ALA A 1 123 ? 19.162 -4.227 -14.705 1.00 95.00 123 ALA A CA 1
ATOM 943 C C . ALA A 1 123 ? 18.214 -3.651 -15.772 1.00 95.00 123 ALA A C 1
ATOM 945 O O . ALA A 1 123 ? 18.681 -3.110 -16.774 1.00 95.00 123 ALA A O 1
ATOM 946 N N . ARG A 1 124 ? 16.896 -3.689 -15.524 1.00 95.00 124 ARG A N 1
ATOM 947 C CA . ARG A 1 124 ? 15.875 -3.119 -16.416 1.00 95.00 124 ARG A CA 1
ATOM 948 C C . ARG A 1 124 ? 16.014 -1.600 -16.543 1.00 95.00 124 ARG A C 1
ATOM 950 O O . ARG A 1 124 ? 16.021 -1.086 -17.654 1.00 95.00 124 ARG A O 1
ATOM 957 N N . LEU A 1 125 ? 16.203 -0.880 -15.435 1.00 94.19 125 LEU A N 1
ATOM 958 C CA . LEU A 1 125 ? 16.411 0.574 -15.468 1.00 94.19 125 LEU A CA 1
ATOM 959 C C . LEU A 1 125 ? 17.697 0.961 -16.213 1.00 94.19 125 LEU A C 1
ATOM 961 O O . LEU A 1 125 ? 17.679 1.887 -17.022 1.00 94.19 125 LEU A O 1
ATOM 965 N N . LYS A 1 126 ? 18.791 0.214 -16.018 1.00 94.19 126 LYS A N 1
ATOM 966 C CA . LYS A 1 126 ? 20.047 0.427 -16.748 1.00 94.19 126 LYS A CA 1
ATOM 967 C C . LYS A 1 126 ? 19.887 0.205 -18.253 1.00 94.19 126 LYS A C 1
ATOM 969 O O . LYS A 1 126 ? 20.391 1.005 -19.035 1.00 94.19 126 LYS A O 1
ATOM 974 N N . ALA A 1 127 ? 19.159 -0.835 -18.665 1.00 93.69 127 ALA A N 1
ATOM 975 C CA . ALA A 1 127 ? 18.865 -1.090 -20.077 1.00 93.69 127 ALA A CA 1
ATOM 976 C C . ALA A 1 127 ? 18.063 0.051 -20.733 1.00 93.69 127 ALA A C 1
ATOM 978 O O . ALA A 1 127 ? 18.190 0.285 -21.931 1.00 93.69 127 ALA A O 1
ATOM 979 N N . LEU A 1 128 ? 17.287 0.795 -19.939 1.00 92.94 128 LEU A N 1
ATOM 980 C CA . LEU A 1 128 ? 16.551 1.990 -20.363 1.00 92.94 128 LEU A CA 1
ATOM 981 C C . LEU A 1 128 ? 17.387 3.284 -20.282 1.00 92.94 128 LEU A C 1
ATOM 983 O O . LEU A 1 128 ? 16.855 4.366 -20.512 1.00 92.94 128 LEU A O 1
ATOM 987 N N . GLY A 1 129 ? 18.678 3.199 -19.936 1.00 92.50 129 GLY A N 1
ATOM 988 C CA . GLY A 1 129 ? 19.565 4.357 -19.778 1.00 92.50 129 GLY A CA 1
ATOM 989 C C . GLY A 1 129 ? 19.324 5.171 -18.499 1.00 92.50 129 GLY A C 1
ATOM 990 O O . GLY A 1 129 ? 19.791 6.303 -18.391 1.00 92.50 129 GLY A O 1
ATOM 991 N N . LEU A 1 130 ? 18.596 4.618 -17.524 1.00 90.06 130 LEU A N 1
ATOM 992 C CA . LEU A 1 130 ? 18.212 5.286 -16.278 1.00 90.06 130 LEU A CA 1
ATOM 993 C C . LEU A 1 130 ? 19.059 4.781 -15.103 1.00 90.06 130 LEU A C 1
ATOM 995 O O . LEU A 1 130 ? 18.590 4.011 -14.268 1.00 90.06 130 LEU A O 1
ATOM 999 N N . GLU A 1 131 ? 20.320 5.207 -15.024 1.00 82.31 131 GLU A N 1
ATOM 1000 C CA . GLU A 1 131 ? 21.231 4.766 -13.952 1.00 82.31 131 GLU A CA 1
ATOM 1001 C C . GLU A 1 131 ? 21.104 5.591 -12.657 1.00 82.31 131 GLU A C 1
ATOM 1003 O O . GLU A 1 131 ? 21.253 5.044 -11.568 1.00 82.31 131 GLU A O 1
ATOM 1008 N N . ASN A 1 132 ? 20.761 6.882 -12.758 1.00 82.00 132 ASN A N 1
ATOM 1009 C CA . ASN A 1 132 ? 20.663 7.815 -11.624 1.00 82.00 132 ASN A CA 1
ATOM 1010 C C . ASN A 1 132 ? 19.274 8.466 -11.547 1.00 82.00 132 ASN A C 1
ATOM 1012 O O . ASN A 1 132 ? 19.119 9.683 -11.665 1.00 82.00 132 ASN A O 1
ATOM 1016 N N . LEU A 1 133 ? 18.241 7.636 -11.398 1.00 84.44 133 LEU A N 1
ATOM 1017 C CA . LEU A 1 133 ? 16.859 8.099 -11.345 1.00 84.44 133 LEU A CA 1
ATOM 1018 C C . LEU A 1 133 ? 16.508 8.676 -9.964 1.00 84.44 133 LEU A C 1
ATOM 1020 O O . LEU A 1 133 ? 16.467 7.951 -8.973 1.00 84.44 133 LEU A O 1
ATOM 1024 N N . THR A 1 134 ? 16.159 9.962 -9.925 1.00 86.38 134 THR A N 1
ATOM 1025 C CA . THR A 1 134 ? 15.614 10.623 -8.730 1.00 86.38 134 THR A CA 1
ATOM 1026 C C . THR A 1 134 ? 14.124 10.885 -8.915 1.00 86.38 134 THR A C 1
ATOM 1028 O O . THR A 1 134 ? 13.724 11.619 -9.818 1.00 86.38 134 THR A O 1
ATOM 1031 N N . LEU A 1 135 ? 13.296 10.321 -8.034 1.00 86.31 135 LEU A N 1
ATOM 1032 C CA . LEU A 1 135 ? 11.848 10.533 -8.013 1.00 86.31 135 LEU A CA 1
ATOM 1033 C C . LEU A 1 135 ? 11.425 11.221 -6.717 1.00 86.31 135 LEU A C 1
ATOM 1035 O O . LEU A 1 135 ? 12.023 11.022 -5.662 1.00 86.31 135 LEU A O 1
ATOM 1039 N N . LYS A 1 136 ? 10.356 12.016 -6.797 1.00 85.94 136 LYS A N 1
ATOM 1040 C CA . LYS A 1 136 ? 9.708 12.609 -5.624 1.00 85.94 136 LYS A CA 1
ATOM 1041 C C . LYS A 1 136 ? 8.514 11.749 -5.238 1.00 85.94 136 LYS A C 1
ATOM 1043 O O . LYS A 1 136 ? 7.546 11.679 -5.994 1.00 85.94 136 LYS A O 1
ATOM 1048 N N . LEU A 1 137 ? 8.583 11.125 -4.068 1.00 83.88 137 LEU A N 1
ATOM 1049 C CA . LEU A 1 137 ? 7.447 10.436 -3.471 1.00 83.88 137 LEU A CA 1
ATOM 1050 C C . LEU A 1 137 ? 6.642 11.433 -2.638 1.00 83.88 137 LEU A C 1
ATOM 1052 O O . LEU A 1 137 ? 7.173 12.038 -1.711 1.00 83.88 137 LEU A O 1
ATOM 1056 N N . TRP A 1 138 ? 5.369 11.601 -2.978 1.00 81.38 138 TRP A N 1
ATOM 1057 C CA . TRP A 1 138 ? 4.451 12.429 -2.206 1.00 81.38 138 TRP A CA 1
ATOM 1058 C C . TRP A 1 138 ? 3.845 11.572 -1.097 1.00 81.38 138 TRP A C 1
ATOM 1060 O O . TRP A 1 138 ? 3.236 10.544 -1.379 1.00 81.38 138 TRP A O 1
ATOM 1070 N N . GLY A 1 139 ? 4.017 11.992 0.154 1.00 66.56 139 GLY A N 1
ATOM 1071 C CA . GLY A 1 139 ? 3.319 11.418 1.301 1.00 66.56 139 GLY A CA 1
ATOM 1072 C C . GLY A 1 139 ? 2.379 12.459 1.892 1.00 66.56 139 GLY A C 1
ATOM 1073 O O . GLY A 1 139 ? 2.789 13.602 2.094 1.00 66.56 139 GLY A O 1
ATOM 1074 N N . ALA A 1 140 ? 1.128 12.091 2.170 1.00 54.88 140 ALA A N 1
ATOM 1075 C CA . ALA A 1 140 ? 0.262 12.960 2.961 1.00 54.88 140 ALA A CA 1
ATOM 1076 C C . ALA A 1 140 ? 0.842 13.068 4.382 1.00 54.88 140 ALA A C 1
ATOM 1078 O O . ALA A 1 140 ? 1.291 12.076 4.940 1.00 54.88 140 ALA A O 1
ATOM 1079 N N . ASN A 1 141 ? 0.853 14.256 4.977 1.00 46.78 141 ASN A N 1
ATOM 1080 C CA . ASN A 1 141 ? 1.291 14.514 6.361 1.00 46.78 141 ASN A CA 1
ATOM 1081 C C . ASN A 1 141 ? 0.282 14.008 7.416 1.00 46.78 141 ASN A C 1
ATOM 1083 O O . ASN A 1 141 ? 0.645 13.752 8.563 1.00 46.78 141 ASN A O 1
ATOM 1087 N N . GLN A 1 142 ? -0.965 13.814 6.998 1.00 44.09 142 GLN A N 1
ATOM 1088 C CA . GLN A 1 142 ? -1.975 12.975 7.624 1.00 44.09 142 GLN A CA 1
ATOM 1089 C C . GLN A 1 142 ? -2.559 12.125 6.500 1.00 44.09 142 GLN A C 1
ATOM 1091 O O . GLN A 1 142 ? -3.326 12.623 5.679 1.00 44.09 142 GLN A O 1
ATOM 1096 N N . LEU A 1 143 ? -2.177 10.849 6.417 1.00 42.50 143 LEU A N 1
ATOM 1097 C CA . LEU A 1 143 ? -3.042 9.894 5.729 1.00 42.50 143 LEU A CA 1
ATOM 1098 C C . LEU A 1 143 ? -4.256 9.760 6.634 1.00 42.50 143 LEU A C 1
ATOM 1100 O O . LEU A 1 143 ? -4.206 9.100 7.670 1.00 42.50 143 LEU A O 1
ATOM 1104 N N . ALA A 1 144 ? -5.281 10.527 6.295 1.00 40.94 144 ALA A N 1
ATOM 1105 C CA . ALA A 1 144 ? -6.564 10.516 6.950 1.00 40.94 144 ALA A CA 1
ATOM 1106 C C . ALA A 1 144 ? -7.044 9.051 7.036 1.00 40.94 144 ALA A C 1
ATOM 1108 O O . ALA A 1 144 ? -7.119 8.354 6.025 1.00 40.94 144 ALA A O 1
ATOM 1109 N N . GLY A 1 145 ? -7.145 8.537 8.267 1.00 39.91 145 GLY A N 1
ATOM 1110 C CA . GLY A 1 145 ? -7.753 7.251 8.636 1.00 39.91 145 GLY A CA 1
ATOM 1111 C C . GLY A 1 145 ? -7.171 5.934 8.093 1.00 39.91 145 GLY A C 1
ATOM 1112 O O . GLY A 1 145 ? -7.535 4.883 8.618 1.00 39.91 145 GLY A O 1
ATOM 1113 N N . LEU A 1 146 ? -6.306 5.931 7.072 1.00 43.91 146 LEU A N 1
ATOM 1114 C CA . LEU A 1 146 ? -6.067 4.720 6.272 1.00 43.91 146 LEU A CA 1
ATOM 1115 C C . LEU A 1 146 ? -4.741 3.999 6.543 1.00 43.91 146 LEU A C 1
ATOM 1117 O O . LEU A 1 146 ? -4.690 2.785 6.351 1.00 43.91 146 LEU A O 1
ATOM 1121 N N . GLU A 1 147 ? -3.692 4.679 7.026 1.00 45.50 147 GLU A N 1
ATOM 1122 C CA . GLU A 1 147 ? -2.381 4.041 7.244 1.00 45.50 147 GLU A CA 1
ATOM 1123 C C . GLU A 1 147 ? -1.584 4.634 8.425 1.00 45.50 147 GLU A C 1
ATOM 1125 O O . GLU A 1 147 ? -1.475 5.859 8.551 1.00 45.50 147 GLU A O 1
ATOM 1130 N N . PRO A 1 148 ? -0.938 3.802 9.270 1.00 42.81 148 PRO A N 1
ATOM 1131 C CA . PRO A 1 148 ? 0.038 4.274 10.249 1.00 42.81 148 PRO A CA 1
ATOM 1132 C C . PRO A 1 148 ? 1.318 4.738 9.542 1.00 42.81 148 PRO A C 1
ATOM 1134 O O . PRO A 1 148 ? 1.977 3.951 8.876 1.00 42.81 148 PRO A O 1
ATOM 1137 N N . GLN A 1 149 ? 1.733 5.994 9.710 1.00 42.03 149 GLN A N 1
ATOM 1138 C CA . GLN A 1 149 ? 2.994 6.466 9.124 1.00 42.03 149 GLN A CA 1
ATOM 1139 C C . GLN A 1 149 ? 4.204 6.211 10.037 1.00 42.03 149 GLN A C 1
ATOM 1141 O O . GLN A 1 149 ? 4.110 6.438 11.249 1.00 42.03 149 GLN A O 1
ATOM 1146 N N . PRO A 1 150 ? 5.377 5.844 9.482 1.00 40.38 150 PRO A N 1
ATOM 1147 C CA . PRO A 1 150 ? 6.643 5.901 10.207 1.00 40.38 150 PRO A CA 1
ATOM 1148 C C . PRO A 1 150 ? 6.954 7.336 10.659 1.00 40.38 150 PRO A C 1
ATOM 1150 O O . PRO A 1 150 ? 6.821 8.292 9.894 1.00 40.38 150 PRO A O 1
ATOM 1153 N N . ALA A 1 151 ? 7.415 7.494 11.903 1.00 40.66 151 ALA A N 1
ATOM 1154 C CA . ALA A 1 151 ? 7.628 8.796 12.544 1.00 40.66 151 ALA A CA 1
ATOM 1155 C C . ALA A 1 151 ? 8.639 9.724 11.831 1.00 40.66 151 ALA A C 1
ATOM 1157 O O . ALA A 1 151 ? 8.637 10.928 12.098 1.00 40.66 151 ALA A O 1
ATOM 1158 N N . GLU A 1 152 ? 9.477 9.182 10.945 1.00 36.03 152 GLU A N 1
ATOM 1159 C CA . GLU A 1 152 ? 10.581 9.866 10.259 1.00 36.03 152 GLU A CA 1
ATOM 1160 C C . GLU A 1 152 ? 10.117 10.860 9.172 1.00 36.03 152 GLU A C 1
ATOM 1162 O O . GLU A 1 152 ? 10.796 11.848 8.905 1.00 36.03 152 GLU A O 1
ATOM 1167 N N . ASN A 1 153 ? 8.905 10.700 8.626 1.00 36.06 153 ASN A N 1
ATOM 1168 C CA . ASN A 1 153 ? 8.409 11.524 7.511 1.00 36.06 153 ASN A CA 1
ATOM 1169 C C . ASN A 1 153 ? 7.770 12.867 7.928 1.00 36.06 153 ASN A C 1
ATOM 1171 O O . ASN A 1 153 ? 7.287 13.621 7.083 1.00 36.06 153 ASN A O 1
ATOM 1175 N N . ARG A 1 154 ? 7.782 13.214 9.222 1.00 34.66 154 ARG A N 1
ATOM 1176 C CA . ARG A 1 154 ? 7.029 14.364 9.765 1.00 34.66 154 ARG A CA 1
ATOM 1177 C C . ARG A 1 154 ? 7.583 15.757 9.420 1.00 34.66 154 ARG A C 1
ATOM 1179 O O . ARG A 1 154 ? 6.917 16.740 9.722 1.00 34.66 154 ARG A O 1
ATOM 1186 N N . ARG A 1 155 ? 8.785 15.880 8.841 1.00 27.64 155 ARG A N 1
ATOM 1187 C CA . ARG A 1 155 ? 9.495 17.176 8.709 1.00 27.64 155 ARG A CA 1
ATOM 1188 C C . ARG A 1 155 ? 9.492 17.833 7.321 1.00 27.64 155 ARG A C 1
ATOM 1190 O O . ARG A 1 155 ? 9.995 18.945 7.219 1.00 27.64 155 ARG A O 1
ATOM 1197 N N . ALA A 1 156 ? 8.953 17.213 6.269 1.00 28.38 156 ALA A N 1
ATOM 1198 C CA . ALA A 1 156 ? 9.308 17.620 4.898 1.00 28.38 156 ALA A CA 1
ATOM 1199 C C . ALA A 1 156 ? 8.240 18.362 4.061 1.00 28.38 156 ALA A C 1
ATOM 1201 O O . ALA A 1 156 ? 8.540 18.713 2.923 1.00 28.38 156 ALA A O 1
ATOM 1202 N N . TYR A 1 157 ? 7.025 18.637 4.554 1.00 31.92 157 TYR A N 1
ATOM 1203 C CA . TYR A 1 157 ? 5.931 19.046 3.652 1.00 31.92 157 TYR A CA 1
ATOM 1204 C C . TYR A 1 157 ? 5.100 20.236 4.158 1.00 31.92 157 TYR A C 1
ATOM 1206 O O . TYR A 1 157 ? 4.041 20.069 4.757 1.00 31.92 157 TYR A O 1
ATOM 1214 N N . SER A 1 158 ? 5.559 21.454 3.852 1.00 26.61 158 SER A N 1
ATOM 1215 C CA . SER A 1 158 ? 4.729 22.666 3.792 1.00 26.61 158 SER A CA 1
ATOM 1216 C C . SER A 1 158 ? 4.746 23.197 2.355 1.00 26.61 158 SER A C 1
ATOM 1218 O O . SER A 1 158 ? 5.680 23.890 1.958 1.00 26.61 158 SER A O 1
ATOM 1220 N N . GLY A 1 159 ? 3.751 22.831 1.545 1.00 23.12 159 GLY A N 1
ATOM 1221 C CA . GLY A 1 159 ? 3.683 23.279 0.153 1.00 23.12 159 GLY A CA 1
ATOM 1222 C C . GLY A 1 159 ? 2.451 22.772 -0.591 1.00 23.12 159 GLY A C 1
ATOM 1223 O O . GLY A 1 159 ? 2.506 21.716 -1.203 1.00 23.12 159 GLY A O 1
ATOM 1224 N N . GLY A 1 160 ? 1.370 23.552 -0.483 1.00 27.64 160 GLY A N 1
ATOM 1225 C CA . GLY A 1 160 ? 0.188 23.665 -1.352 1.00 27.64 160 GLY A CA 1
ATOM 1226 C C . GLY A 1 160 ? -0.201 22.507 -2.274 1.00 27.64 160 GLY A C 1
ATOM 1227 O O . GLY A 1 160 ? 0.462 22.277 -3.274 1.00 27.64 160 GLY A O 1
ATOM 1228 N N . TYR A 1 161 ? -1.353 21.890 -2.000 1.00 24.73 161 TYR A N 1
ATOM 1229 C CA . TYR A 1 161 ? -2.601 22.062 -2.763 1.00 24.73 161 TYR A CA 1
ATOM 1230 C C . TYR A 1 161 ? -3.766 21.735 -1.820 1.00 24.73 161 TYR A C 1
ATOM 1232 O O . TYR A 1 161 ? -3.748 20.724 -1.122 1.00 24.73 161 TYR A O 1
ATOM 1240 N N . GLY A 1 162 ? -4.730 22.653 -1.736 1.00 29.31 162 GLY A N 1
ATOM 1241 C CA . GLY A 1 162 ? -5.856 22.584 -0.816 1.00 29.31 162 GLY A CA 1
ATOM 1242 C C . GLY A 1 162 ? -6.859 21.510 -1.217 1.00 29.31 162 GLY A C 1
ATOM 1243 O O . GLY A 1 162 ? -7.503 21.606 -2.256 1.00 29.31 162 GLY A O 1
ATOM 1244 N N . ALA A 1 163 ? -7.024 20.532 -0.338 1.00 23.50 163 ALA A N 1
ATOM 1245 C CA . ALA A 1 163 ? -8.256 19.784 -0.178 1.00 23.50 163 ALA A CA 1
ATOM 1246 C C . ALA A 1 163 ? -8.483 19.676 1.333 1.00 23.50 163 ALA A C 1
ATOM 1248 O O . ALA A 1 163 ? -7.884 18.840 2.007 1.00 23.50 163 ALA A O 1
ATOM 1249 N N . ASN A 1 164 ? -9.282 20.598 1.876 1.00 22.30 164 ASN A N 1
ATOM 1250 C CA . ASN A 1 164 ? -9.726 20.570 3.267 1.00 22.30 164 ASN A CA 1
ATOM 1251 C C . ASN A 1 164 ? -10.721 19.415 3.446 1.00 22.30 164 ASN A C 1
ATOM 1253 O O . ASN A 1 164 ? -11.927 19.626 3.515 1.00 22.30 164 ASN A O 1
ATOM 1257 N N . TRP A 1 165 ? -10.217 18.188 3.526 1.00 20.41 165 TRP A N 1
ATOM 1258 C CA . TRP A 1 165 ? -10.964 17.074 4.094 1.00 20.41 165 TRP A CA 1
ATOM 1259 C C . TRP A 1 165 ? -10.566 16.970 5.563 1.00 20.41 165 TRP A C 1
ATOM 1261 O O . TRP A 1 165 ? -9.508 16.443 5.899 1.00 20.41 165 TRP A O 1
ATOM 1271 N N . ARG A 1 166 ? -11.394 17.521 6.459 1.00 24.03 166 ARG A N 1
ATOM 1272 C CA . ARG A 1 166 ? -11.305 17.172 7.881 1.00 24.03 166 ARG A CA 1
ATOM 1273 C C . ARG A 1 166 ? -11.960 15.806 8.052 1.00 24.03 166 ARG A C 1
ATOM 1275 O O . ARG A 1 166 ? -13.175 15.726 8.202 1.00 24.03 166 ARG A O 1
ATOM 1282 N N . GLU A 1 167 ? -11.171 14.742 7.997 1.00 31.12 167 GLU A N 1
ATOM 1283 C CA . GLU A 1 167 ? -11.650 13.418 8.391 1.00 31.12 167 GLU A CA 1
ATOM 1284 C C . GLU A 1 167 ? -11.569 13.292 9.916 1.00 31.12 167 GLU A C 1
ATOM 1286 O O . GLU A 1 167 ? -10.559 13.637 10.536 1.00 31.12 167 GLU A O 1
ATOM 1291 N N . GLY A 1 168 ? -12.677 12.887 10.535 1.00 30.59 168 GLY A N 1
ATOM 1292 C CA . GLY A 1 168 ? -12.774 12.786 11.980 1.00 30.59 168 GLY A CA 1
ATOM 1293 C C . GLY A 1 168 ? -12.230 11.453 12.475 1.00 30.59 168 GLY A C 1
ATOM 1294 O O . GLY A 1 168 ? -12.774 10.388 12.217 1.00 30.59 168 GLY A O 1
ATOM 1295 N N . ASP A 1 169 ? -11.146 11.529 13.226 1.00 42.44 169 ASP A N 1
ATOM 1296 C CA . ASP A 1 169 ? -10.674 10.465 14.096 1.00 42.44 169 ASP A CA 1
ATOM 1297 C C . ASP A 1 169 ? -11.578 10.419 15.340 1.00 42.44 169 ASP A C 1
ATOM 1299 O O . ASP A 1 169 ? -11.423 11.235 16.247 1.00 42.44 169 ASP A O 1
ATOM 1303 N N . TYR A 1 170 ? -12.557 9.512 15.377 1.00 47.25 170 TYR A N 1
ATOM 1304 C CA . TYR A 1 170 ? -13.618 9.566 16.386 1.00 47.25 170 TYR A CA 1
ATOM 1305 C C . TYR A 1 170 ? -13.324 8.705 17.620 1.00 47.25 170 TYR A C 1
ATOM 1307 O O . TYR A 1 170 ? -13.179 7.481 17.531 1.00 47.25 170 TYR A O 1
ATOM 1315 N N . CYS A 1 171 ? -13.346 9.338 18.791 1.00 42.75 171 CYS A N 1
ATOM 1316 C CA . CYS A 1 171 ? -13.612 8.649 20.048 1.00 42.75 171 CYS A CA 1
ATOM 1317 C C . CYS A 1 171 ? -15.047 8.957 20.487 1.00 42.75 171 CYS A C 1
ATOM 1319 O O . CYS A 1 171 ? -15.422 10.123 20.590 1.00 42.75 171 CYS A O 1
ATOM 1321 N N . ALA A 1 172 ? -15.861 7.932 20.743 1.00 44.56 172 ALA A N 1
ATOM 1322 C CA . ALA A 1 172 ? -17.243 8.119 21.186 1.00 44.56 172 ALA A CA 1
ATOM 1323 C C . ALA A 1 172 ? -17.410 7.722 22.657 1.00 44.56 172 ALA A C 1
ATOM 1325 O O . ALA A 1 172 ? -16.916 6.674 23.082 1.00 44.56 172 ALA A O 1
ATOM 1326 N N . GLY A 1 173 ? -18.113 8.551 23.432 1.00 41.78 173 GLY A N 1
ATOM 1327 C CA . GLY A 1 173 ? -18.341 8.317 24.859 1.00 41.78 173 GLY A CA 1
ATOM 1328 C C . GLY A 1 173 ? -19.712 8.781 25.351 1.00 41.78 173 GLY A C 1
ATOM 1329 O O . GLY A 1 173 ? -20.332 9.688 24.789 1.00 41.78 173 GLY A O 1
ATOM 1330 N N . ARG A 1 174 ? -20.189 8.164 26.434 1.00 41.97 174 ARG A N 1
ATOM 1331 C CA . ARG A 1 174 ? -21.389 8.580 27.179 1.00 41.97 174 ARG A CA 1
ATOM 1332 C C . ARG A 1 174 ? -21.046 9.696 28.167 1.00 41.97 174 ARG A C 1
ATOM 1334 O O . ARG A 1 174 ? -20.853 9.434 29.350 1.00 41.97 174 ARG A O 1
ATOM 1341 N N . ARG A 1 175 ? -20.972 10.951 27.721 1.00 38.66 175 ARG A N 1
ATOM 1342 C CA . ARG A 1 175 ? -20.806 12.092 28.641 1.00 38.66 175 ARG A CA 1
ATOM 1343 C C . ARG A 1 175 ? -21.957 13.084 28.474 1.00 38.66 175 ARG A C 1
ATOM 1345 O O . ARG A 1 175 ? -22.160 13.619 27.392 1.00 38.66 175 ARG A O 1
ATOM 1352 N N . SER A 1 176 ? -22.721 13.329 29.539 1.00 31.36 176 SER A N 1
ATOM 1353 C CA . SER A 1 176 ? -23.660 14.453 29.609 1.00 31.36 176 SER A CA 1
ATOM 1354 C C . SER A 1 176 ? -22.848 15.738 29.775 1.00 31.36 176 SER A C 1
ATOM 1356 O O . SER A 1 176 ? -22.210 15.931 30.811 1.00 31.36 176 SER A O 1
ATOM 1358 N N . LEU A 1 177 ? -22.815 16.593 28.755 1.00 32.03 177 LEU A N 1
ATOM 1359 C CA . LEU A 1 177 ? -22.162 17.900 28.850 1.00 32.03 177 LEU A CA 1
ATOM 1360 C C . LEU A 1 177 ? -23.044 18.856 29.681 1.00 32.03 177 LEU A C 1
ATOM 1362 O O . LEU A 1 177 ? -24.227 18.991 29.359 1.00 32.03 177 LEU A O 1
ATOM 1366 N N . PRO A 1 178 ? -22.518 19.538 30.718 1.00 28.05 178 PRO A N 1
ATOM 1367 C CA . PRO A 1 178 ? -23.172 20.716 31.277 1.00 28.05 178 PRO A CA 1
ATOM 1368 C C . PRO A 1 178 ? -23.114 21.848 30.242 1.00 28.05 178 PRO A C 1
ATOM 1370 O O . PRO A 1 178 ? -22.115 21.999 29.540 1.00 28.05 178 PRO A O 1
ATOM 1373 N N . GLY A 1 179 ? -24.208 22.602 30.120 1.00 35.41 179 GLY A N 1
ATOM 1374 C CA . GLY A 1 179 ? -24.458 23.549 29.033 1.00 35.41 179 GLY A CA 1
ATOM 1375 C C . GLY A 1 179 ? -23.310 24.517 28.725 1.00 35.41 179 GLY A C 1
ATOM 1376 O O . GLY A 1 179 ? -22.804 25.212 29.600 1.00 35.41 179 GLY A O 1
ATOM 1377 N N . GLY A 1 180 ? -22.964 24.594 27.441 1.00 27.23 180 GLY A N 1
ATOM 1378 C CA . GLY A 1 180 ? -22.065 25.590 26.868 1.00 27.23 180 GLY A CA 1
ATOM 1379 C C . GLY A 1 180 ? -22.240 25.602 25.353 1.00 27.23 180 GLY A C 1
ATOM 1380 O O . GLY A 1 180 ? -22.004 24.592 24.695 1.00 27.23 180 GLY A O 1
ATOM 1381 N N . GLN A 1 181 ? -22.733 26.718 24.815 1.00 27.42 181 GLN A N 1
ATOM 1382 C CA . GLN A 1 181 ? -22.926 26.939 23.382 1.00 27.42 181 GLN A CA 1
ATOM 1383 C C . GLN A 1 181 ? -21.594 26.816 22.632 1.00 27.42 181 GLN A C 1
ATOM 1385 O O . GLN A 1 181 ? -20.599 27.421 23.026 1.00 27.42 181 GLN A O 1
ATOM 1390 N N . ILE A 1 182 ? -21.593 26.075 21.525 1.00 28.12 182 ILE A N 1
ATOM 1391 C CA . ILE A 1 182 ? -20.479 26.031 20.574 1.00 28.12 182 ILE A CA 1
ATOM 1392 C C . ILE A 1 182 ? -20.888 26.879 19.367 1.00 28.12 182 ILE A C 1
ATOM 1394 O O . ILE A 1 182 ? -21.733 26.470 18.574 1.00 28.12 182 ILE A O 1
ATOM 1398 N N . ASN A 1 183 ? -20.323 28.084 19.266 1.00 25.50 183 ASN A N 1
ATOM 1399 C CA . ASN A 1 183 ? -20.432 28.931 18.080 1.00 25.50 183 ASN A CA 1
ATOM 1400 C C . ASN A 1 183 ? -19.575 28.327 16.960 1.00 25.50 183 ASN A C 1
ATOM 1402 O O . ASN A 1 183 ? -18.367 28.151 17.126 1.00 25.50 183 ASN A O 1
ATOM 1406 N N . GLY A 1 184 ? -20.210 27.995 15.836 1.00 23.25 184 GLY A N 1
ATOM 1407 C CA . GLY A 1 184 ? -19.530 27.575 14.616 1.00 23.25 184 GLY A CA 1
ATOM 1408 C C . GLY A 1 184 ? -18.918 28.771 13.890 1.00 23.25 184 GLY A C 1
ATOM 1409 O O . GLY A 1 184 ? -19.534 29.831 13.816 1.00 23.25 184 GLY A O 1
ATOM 1410 N N . TYR A 1 185 ? -17.718 28.587 13.343 1.00 23.41 185 TYR A N 1
ATOM 1411 C CA . TYR A 1 185 ? -17.144 29.484 12.344 1.00 23.41 185 TYR A CA 1
ATOM 1412 C C . TYR A 1 185 ? -16.968 28.716 11.032 1.00 23.41 185 TYR A C 1
ATOM 1414 O O . TYR A 1 185 ? -16.269 27.703 10.984 1.00 23.41 185 TYR A O 1
ATOM 1422 N N . GLU A 1 186 ? -17.640 29.214 9.994 1.00 22.27 186 GLU A N 1
ATOM 1423 C CA . GLU A 1 186 ? -17.416 28.894 8.585 1.00 22.27 186 GLU A CA 1
ATOM 1424 C C . GLU A 1 186 ? -16.120 29.556 8.092 1.00 22.27 186 GLU A C 1
ATOM 1426 O O . GLU A 1 186 ? -15.934 30.762 8.265 1.00 22.27 186 GLU A O 1
ATOM 1431 N N . SER A 1 187 ? -15.227 28.760 7.498 1.00 29.59 187 SER A N 1
ATOM 1432 C CA . SER A 1 187 ? -14.507 28.945 6.214 1.00 29.59 187 SER A CA 1
ATOM 1433 C C . SER A 1 187 ? -13.267 28.050 6.137 1.00 29.59 187 SER A C 1
ATOM 1435 O O . SER A 1 187 ? -12.578 27.859 7.166 1.00 29.59 187 SER A O 1
#

InterPro domains:
  IPR000914 Solute-binding protein family 5 domain [PF00496] (13-133)
  IPR039424 Solute-binding protein family 5 [PTHR30290] (14-138)

Sequence (187 aa):
MPQVVVDLGSGGTGRLSKLLTGECDVLAWPAASQLSILRDDPRLRLTLRPGMNIAWLAFNTAKPPLDNPEVRHALALAINNQRLMQSIYYGTAETAASMLPRASWAYDNDARITEYNPAEARARLKALGLENLTLKLWGANQLAGLEPQPAENRRAYSGGYGANWREGDYCAGRRSLPGGQINGYES

Foldseek 3Di:
DPDKDWDLDDDDPVQVVCCVVQVFVDFAQHALVCVVVQVPDPVHDDDADDDFDDDDFDFPLVDPPSVDVLLVLLVLLQDDPVVCCCPKNVVNDDQDQDRGDPPDPPDDPVRDRRHNDNPVSCVSCVVVVNNPDDDDGDDDLDPQSDIGDDPVVNPDDDDDDDDPDPRGRTGMHPDDDDDDDDDDDDD

Secondary structure (DSSP, 8-state):
----EEE---STHHHHHHHHTTS-SEESS--GGGHHHHHH-TT--------S--------TTSTTTTSHHHHHHHHHT--HHHHHHHTTTT-S---SSSS-TTSTT--TT--PPP--HHHHHHHHHHTT-SS--------SS-TTT-PPPGGGGGS--------------EEE---PPP--------

Radius of gyration: 21.26 Å; chains: 1; bounding box: 52×45×52 Å

pLDDT: mean 72.44, std 23.96, range [20.41, 96.0]

Organism: NCBI:txid1134687